Protein AF-A0A317HID8-F1 (afdb_monomer)

Structure (mmCIF, N/CA/C/O backbone):
data_AF-A0A317HID8-F1
#
_entry.id   AF-A0A317HID8-F1
#
loop_
_atom_site.group_PDB
_atom_site.id
_atom_site.type_symbol
_atom_site.label_atom_id
_atom_site.label_alt_id
_atom_site.label_comp_id
_atom_site.label_asym_id
_atom_site.label_entity_id
_atom_site.label_seq_id
_atom_site.pdbx_PDB_ins_code
_atom_site.Cartn_x
_atom_site.Cartn_y
_atom_site.Cartn_z
_atom_site.occupancy
_atom_site.B_iso_or_equiv
_atom_site.auth_seq_id
_atom_site.auth_comp_id
_atom_site.auth_asym_id
_atom_site.auth_atom_id
_atom_site.pdbx_PDB_model_num
ATOM 1 N N . MET A 1 1 ? -23.034 -4.988 14.719 1.00 62.06 1 MET A N 1
ATOM 2 C CA . MET A 1 1 ? -22.156 -4.596 13.597 1.00 62.06 1 MET A CA 1
ATOM 3 C C . MET A 1 1 ? -20.998 -3.823 14.201 1.00 62.06 1 MET A C 1
ATOM 5 O O . MET A 1 1 ? -21.237 -3.087 15.149 1.00 62.06 1 MET A O 1
ATOM 9 N N . CYS A 1 2 ? -19.758 -4.058 13.769 1.00 83.12 2 CYS A N 1
ATOM 10 C CA . CYS A 1 2 ? -18.625 -3.288 14.285 1.00 83.12 2 CYS A CA 1
ATOM 11 C C . CYS A 1 2 ? -18.643 -1.880 13.675 1.00 83.12 2 CYS A C 1
ATOM 13 O O . CYS A 1 2 ? -18.267 -1.706 12.517 1.00 83.12 2 CYS A O 1
ATOM 15 N N . ASP A 1 3 ? -19.029 -0.873 14.460 1.00 74.31 3 ASP A N 1
ATOM 16 C CA . ASP A 1 3 ? -19.074 0.539 14.031 1.00 74.31 3 ASP A CA 1
ATOM 17 C C . ASP A 1 3 ? -17.677 1.156 13.799 1.00 74.31 3 ASP A C 1
ATOM 19 O O . ASP A 1 3 ? -17.536 2.311 13.410 1.00 74.31 3 ASP A O 1
ATOM 23 N N . GLY A 1 4 ? -16.609 0.381 14.002 1.00 72.81 4 GLY A N 1
ATOM 24 C CA . GLY A 1 4 ? -15.220 0.829 13.927 1.00 72.81 4 GLY A CA 1
ATOM 25 C C . GLY A 1 4 ? -14.566 0.766 12.546 1.00 72.81 4 GLY A C 1
ATOM 26 O O . GLY A 1 4 ? -13.342 0.796 12.494 1.00 72.81 4 GLY A O 1
ATOM 27 N N . THR A 1 5 ? -15.309 0.654 11.435 1.00 81.19 5 THR A N 1
ATOM 28 C CA . THR A 1 5 ? 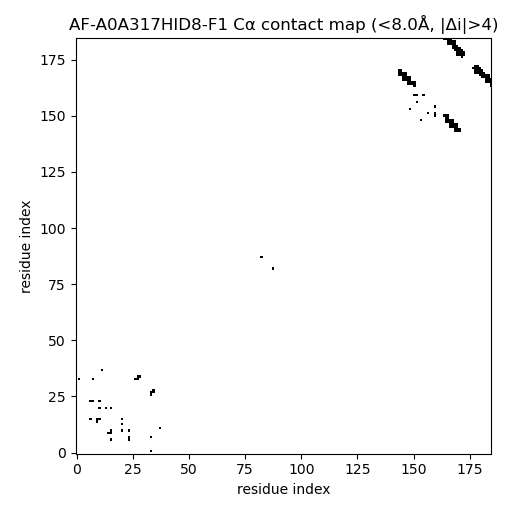-14.683 0.447 10.106 1.00 81.19 5 THR A CA 1
ATOM 29 C C . THR A 1 5 ? -13.719 1.583 9.735 1.00 81.19 5 THR A C 1
ATOM 31 O O . THR A 1 5 ? -12.625 1.310 9.256 1.00 81.19 5 THR A O 1
ATOM 34 N N . GLN A 1 6 ? -14.069 2.839 10.029 1.00 90.06 6 GLN A N 1
ATOM 35 C CA . GLN A 1 6 ? -13.198 3.989 9.755 1.00 90.06 6 GLN A CA 1
ATOM 36 C C . GLN A 1 6 ? -11.934 3.990 10.629 1.00 90.06 6 GLN A C 1
ATOM 38 O O . GLN A 1 6 ? -10.837 4.209 10.128 1.00 90.06 6 GLN A O 1
ATOM 43 N N . ARG A 1 7 ? -12.069 3.675 11.925 1.00 94.94 7 ARG A N 1
ATOM 44 C CA . ARG A 1 7 ? -10.919 3.560 12.836 1.00 94.94 7 ARG A CA 1
ATOM 45 C C . ARG A 1 7 ? -10.017 2.379 12.490 1.00 94.94 7 ARG A C 1
ATOM 47 O O . ARG A 1 7 ? -8.825 2.454 12.732 1.00 94.94 7 ARG A O 1
ATOM 54 N N . LEU A 1 8 ? -10.570 1.301 11.932 1.00 95.81 8 LEU A N 1
ATOM 55 C CA . LEU A 1 8 ? -9.780 0.157 11.492 1.00 95.81 8 LEU A CA 1
ATOM 56 C C . LEU A 1 8 ? -8.855 0.529 10.330 1.00 95.81 8 LEU A C 1
ATOM 58 O O . LEU A 1 8 ? -7.711 0.101 10.339 1.00 95.81 8 LEU A O 1
ATOM 62 N N . VAL A 1 9 ? -9.333 1.320 9.363 1.00 94.69 9 VAL A N 1
ATOM 63 C CA . VAL A 1 9 ? -8.499 1.791 8.243 1.00 94.69 9 VAL A CA 1
ATOM 64 C C . VAL A 1 9 ? -7.409 2.733 8.752 1.00 94.69 9 VAL A C 1
ATOM 66 O O . VAL A 1 9 ? -6.240 2.444 8.542 1.00 94.69 9 VAL A O 1
ATOM 69 N N . ALA A 1 10 ? -7.767 3.750 9.542 1.00 96.12 10 ALA A N 1
ATOM 70 C CA . ALA A 1 10 ? -6.784 4.657 10.144 1.00 96.12 10 ALA A CA 1
ATOM 71 C C . ALA A 1 10 ? -5.739 3.920 11.008 1.00 96.12 10 ALA A C 1
ATOM 73 O O . ALA A 1 10 ? -4.578 4.302 11.048 1.00 96.12 10 ALA A O 1
ATOM 74 N N . TRP A 1 11 ? -6.134 2.839 11.693 1.00 97.38 11 TRP A N 1
ATOM 75 C CA . TRP A 1 11 ? -5.204 1.991 12.443 1.00 97.38 11 TRP A CA 1
ATOM 76 C C . TRP A 1 11 ? -4.248 1.209 11.538 1.00 97.38 11 TRP A C 1
ATOM 78 O O . TRP A 1 11 ? -3.080 1.051 11.875 1.00 97.38 11 TRP A O 1
ATOM 88 N N . ILE A 1 12 ? -4.739 0.696 10.408 1.00 96.06 12 ILE A N 1
ATOM 89 C CA . ILE A 1 12 ? -3.920 -0.029 9.432 1.00 96.06 12 ILE A CA 1
ATOM 90 C C . ILE A 1 12 ? -2.904 0.909 8.764 1.00 96.06 12 ILE A C 1
ATOM 92 O O . ILE A 1 12 ? -1.774 0.490 8.524 1.00 96.06 12 ILE A O 1
ATOM 96 N N . ASP A 1 13 ? -3.301 2.154 8.504 1.00 95.69 13 ASP A N 1
ATOM 97 C CA . ASP A 1 13 ? -2.469 3.176 7.862 1.00 95.69 13 ASP A CA 1
ATOM 98 C C . ASP A 1 13 ? -1.564 3.937 8.867 1.00 95.69 13 ASP A C 1
ATOM 100 O O . ASP A 1 13 ? -0.868 4.871 8.483 1.00 95.69 13 ASP A O 1
ATOM 104 N N . ASP A 1 14 ? -1.541 3.517 10.142 1.00 97.12 14 ASP A N 1
ATOM 105 C CA . ASP A 1 14 ? -0.758 4.112 11.245 1.00 97.12 14 ASP A CA 1
ATOM 106 C C . ASP A 1 14 ? -1.060 5.607 11.505 1.00 97.12 14 ASP A C 1
ATOM 108 O O . ASP A 1 14 ? -0.214 6.379 11.948 1.00 97.12 14 ASP A O 1
ATOM 112 N N . GLU A 1 15 ? -2.300 6.032 11.244 1.00 97.75 15 GLU A N 1
ATOM 113 C CA . GLU A 1 15 ? -2.756 7.424 11.396 1.00 97.75 15 GLU A CA 1
ATOM 114 C C . GLU A 1 15 ? -3.362 7.723 12.780 1.00 97.75 15 GLU A C 1
ATOM 116 O O . GLU A 1 15 ? -3.740 8.860 13.077 1.00 97.75 15 GLU A O 1
ATOM 121 N N . LEU A 1 16 ? -3.510 6.706 13.632 1.00 96.94 16 LEU A N 1
ATOM 122 C CA . LEU A 1 16 ? -4.078 6.859 14.971 1.00 96.94 16 LEU A CA 1
ATOM 123 C C . LEU A 1 16 ? -3.019 7.242 16.005 1.00 96.94 16 LEU A C 1
ATOM 125 O O . LEU A 1 16 ? -1.869 6.820 15.939 1.00 96.94 16 LEU A O 1
ATOM 129 N N . SER A 1 17 ? -3.447 7.969 17.040 1.00 97.75 17 SER A N 1
ATOM 130 C CA . SER A 1 17 ? -2.626 8.137 18.242 1.00 97.75 17 SER A CA 1
ATOM 131 C C . SER A 1 17 ? -2.348 6.784 18.917 1.00 97.75 17 SER A C 1
ATOM 133 O O . SER A 1 17 ? -3.151 5.856 18.807 1.00 97.75 17 SER A O 1
ATOM 135 N N . GLU A 1 18 ? -1.247 6.670 19.664 1.00 97.75 18 GLU A N 1
ATOM 136 C CA . GLU A 1 18 ? -0.842 5.417 20.328 1.00 97.75 18 GLU A CA 1
ATOM 137 C C . GLU A 1 18 ? -1.957 4.838 21.226 1.00 97.75 18 GLU A C 1
ATOM 139 O O . GLU A 1 18 ? -2.267 3.645 21.163 1.00 97.75 18 GLU A O 1
ATOM 144 N N . ASP A 1 19 ? -2.648 5.697 21.982 1.00 97.75 19 ASP A N 1
ATOM 145 C CA . ASP A 1 19 ? -3.772 5.312 22.844 1.00 97.75 19 ASP A CA 1
ATOM 146 C C . ASP A 1 19 ? -4.974 4.760 22.060 1.00 97.75 19 ASP A C 1
ATOM 148 O O . ASP A 1 19 ? -5.674 3.844 22.511 1.00 97.75 19 ASP A O 1
ATOM 152 N N . GLU A 1 20 ? -5.269 5.336 20.896 1.00 96.50 20 GLU A N 1
ATOM 153 C CA . GLU A 1 20 ? -6.356 4.880 20.029 1.00 96.50 20 GLU A CA 1
ATOM 154 C C . GLU A 1 20 ? -5.973 3.601 19.292 1.00 96.50 20 GLU A C 1
ATOM 156 O O . GLU A 1 20 ? -6.780 2.667 19.228 1.00 96.50 20 GLU A O 1
ATOM 161 N N . ALA A 1 21 ? -4.734 3.521 18.809 1.00 97.62 21 ALA A N 1
ATOM 162 C CA . ALA A 1 21 ? -4.187 2.337 18.170 1.00 97.62 21 ALA A CA 1
ATOM 163 C C . ALA A 1 21 ? -4.206 1.132 19.121 1.00 97.62 21 ALA A C 1
ATOM 165 O O . ALA A 1 21 ? -4.623 0.043 18.719 1.00 97.62 21 ALA A O 1
ATOM 166 N N . ALA A 1 22 ? -3.864 1.321 20.400 1.00 97.69 22 ALA A N 1
ATOM 167 C CA . ALA A 1 22 ? -3.941 0.270 21.416 1.00 97.69 22 ALA A CA 1
ATOM 168 C C . ALA A 1 22 ? -5.376 -0.261 21.602 1.00 97.69 22 ALA A C 1
ATOM 170 O O . ALA A 1 22 ? -5.594 -1.477 21.633 1.00 97.69 22 ALA A O 1
ATOM 171 N N . LYS A 1 23 ? -6.376 0.631 21.656 1.00 96.31 23 LYS A N 1
ATOM 172 C CA . LYS A 1 23 ? -7.798 0.252 21.776 1.00 96.31 23 LYS A CA 1
ATOM 173 C C . LYS A 1 23 ? -8.292 -0.511 20.549 1.00 96.31 23 LYS A C 1
ATOM 175 O O . LYS A 1 23 ? -8.990 -1.519 20.689 1.00 96.31 23 LYS A O 1
ATOM 180 N N . VAL A 1 24 ? -7.938 -0.049 19.347 1.00 96.69 24 VAL A N 1
ATOM 181 C CA . VAL A 1 24 ? -8.315 -0.727 18.098 1.00 96.69 24 VAL A CA 1
ATOM 182 C C . VAL A 1 24 ? -7.621 -2.084 17.999 1.00 96.69 24 VAL A C 1
ATOM 184 O O . VAL A 1 24 ? -8.287 -3.074 17.705 1.00 96.69 24 VAL A O 1
ATOM 187 N N . SER A 1 25 ? -6.335 -2.169 18.339 1.00 97.31 25 SER A N 1
ATOM 188 C CA . SER A 1 25 ? -5.577 -3.425 18.370 1.00 97.31 25 SER A CA 1
ATOM 189 C C . SER A 1 25 ? -6.204 -4.449 19.323 1.00 97.31 25 SER A C 1
ATOM 191 O O . SER A 1 25 ? -6.464 -5.588 18.925 1.00 97.31 25 SER A O 1
ATOM 193 N N . GLN A 1 26 ? -6.563 -4.038 20.545 1.00 97.44 26 GLN A N 1
ATOM 194 C CA . GLN A 1 26 ? -7.268 -4.899 21.500 1.00 97.44 26 GLN A CA 1
ATOM 195 C C . GLN A 1 26 ? -8.609 -5.396 20.934 1.00 97.44 26 GLN A C 1
ATOM 197 O O . GLN A 1 26 ? -8.939 -6.579 21.047 1.00 97.44 26 GLN A O 1
ATOM 202 N N . HIS A 1 27 ? -9.376 -4.518 20.281 1.00 96.00 27 HIS A N 1
ATOM 203 C CA . HIS A 1 27 ? -10.631 -4.905 19.638 1.00 96.00 27 HIS A CA 1
ATOM 204 C C . HIS A 1 27 ? -10.413 -5.899 18.489 1.00 96.00 27 HIS A C 1
ATOM 206 O O . HIS A 1 27 ? -11.128 -6.898 18.404 1.00 96.00 27 HIS A O 1
ATOM 212 N N . VAL A 1 28 ? -9.422 -5.666 17.623 1.00 96.69 28 VAL A N 1
ATOM 213 C CA . VAL A 1 28 ? -9.071 -6.577 16.523 1.00 96.69 28 VAL A CA 1
ATOM 214 C C . VAL A 1 28 ? -8.704 -7.952 17.078 1.00 96.69 28 VAL A C 1
ATOM 216 O O . VAL A 1 28 ? -9.166 -8.962 16.557 1.00 96.69 28 VAL A O 1
ATOM 219 N N . GLN A 1 29 ? -7.956 -8.030 18.177 1.00 97.25 29 GLN A N 1
ATOM 220 C CA . GLN A 1 29 ? -7.627 -9.315 18.804 1.00 97.25 29 GLN A CA 1
ATOM 221 C C . GLN A 1 29 ? -8.864 -10.062 19.331 1.00 97.25 29 GLN A C 1
ATOM 223 O O . GLN A 1 29 ? -8.909 -11.288 19.250 1.00 97.25 29 GLN A O 1
ATOM 228 N N . ALA A 1 30 ? -9.886 -9.350 19.806 1.00 96.69 30 ALA A N 1
ATOM 229 C CA . ALA A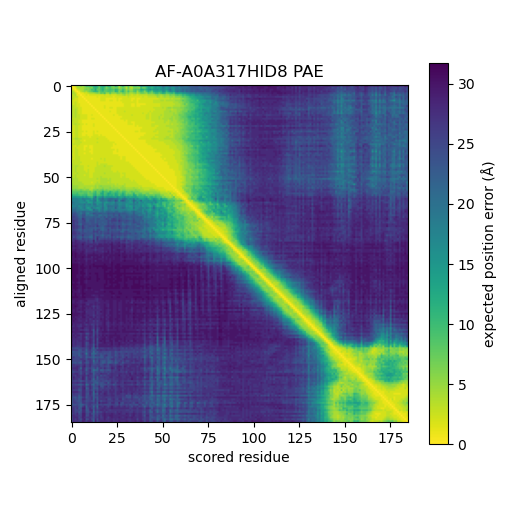 1 30 ? -11.112 -9.954 20.332 1.00 96.69 30 ALA A CA 1
ATOM 230 C C . ALA A 1 30 ? -12.194 -10.229 19.265 1.00 96.69 30 ALA A C 1
ATOM 232 O O . ALA A 1 30 ? -13.099 -11.031 19.497 1.00 96.69 30 ALA A O 1
ATOM 233 N N . CYS A 1 31 ? -12.136 -9.572 18.101 1.00 96.38 31 CYS A N 1
ATOM 234 C CA . CYS A 1 31 ? -13.208 -9.583 17.105 1.00 96.38 31 CYS A CA 1
ATOM 235 C C . CYS A 1 31 ? -12.815 -10.318 15.813 1.00 96.38 31 CYS A C 1
ATOM 237 O O . CYS A 1 31 ? -12.096 -9.785 14.967 1.00 96.38 31 CYS A O 1
ATOM 239 N N . ALA A 1 32 ? -13.370 -11.517 15.598 1.00 96.06 32 ALA A N 1
ATOM 240 C CA . ALA A 1 32 ? -13.094 -12.343 14.415 1.00 96.06 32 ALA A CA 1
ATOM 241 C C . ALA A 1 32 ? -13.460 -11.669 13.074 1.00 96.06 32 ALA A C 1
ATOM 243 O O . ALA A 1 32 ? -12.818 -11.928 12.054 1.00 96.06 32 ALA A O 1
ATOM 244 N N . GLU A 1 33 ? -14.476 -10.798 13.054 1.00 95.56 33 GLU A N 1
ATOM 245 C CA . GLU A 1 33 ? -14.842 -10.033 11.856 1.00 95.56 33 GLU A CA 1
ATOM 246 C C . GLU A 1 33 ? -13.741 -9.028 11.489 1.00 95.56 33 GLU A C 1
ATOM 248 O O . GLU A 1 33 ? -13.280 -9.002 10.346 1.00 95.56 33 GLU A O 1
ATOM 253 N N . CYS A 1 34 ? -13.270 -8.248 12.466 1.00 96.06 34 CYS A N 1
ATOM 254 C CA . CYS A 1 34 ? -12.191 -7.283 12.269 1.00 96.06 34 CYS A CA 1
ATOM 255 C C . CYS A 1 34 ? -10.875 -7.979 11.903 1.00 96.06 34 CYS A C 1
ATOM 257 O O . CYS A 1 34 ? -10.197 -7.525 10.985 1.00 96.06 34 CYS A O 1
ATOM 259 N N . GLN A 1 35 ? -10.560 -9.134 12.503 1.00 96.75 35 GLN A N 1
ATOM 260 C CA . GLN A 1 35 ? -9.403 -9.942 12.084 1.00 96.75 35 GLN A CA 1
ATOM 261 C C . GLN A 1 35 ? -9.485 -10.349 10.617 1.00 96.75 35 GLN A C 1
ATOM 263 O O . GLN A 1 35 ? -8.499 -10.252 9.889 1.00 96.75 35 GLN A O 1
ATOM 268 N N . ARG A 1 36 ? -10.659 -10.810 10.168 1.00 96.75 36 ARG A N 1
ATOM 269 C CA . ARG A 1 36 ? -10.857 -11.200 8.770 1.00 96.75 36 ARG A CA 1
ATOM 270 C C . ARG A 1 36 ? -10.633 -10.011 7.837 1.00 96.75 36 ARG A C 1
ATOM 272 O O . ARG A 1 36 ? -9.951 -10.171 6.832 1.00 96.75 36 ARG A O 1
ATOM 279 N N . ARG A 1 37 ? -11.162 -8.833 8.179 1.00 95.38 37 ARG A N 1
ATOM 280 C CA . ARG A 1 37 ? -10.980 -7.604 7.387 1.00 95.38 37 ARG A CA 1
ATOM 281 C C . ARG A 1 37 ? -9.512 -7.183 7.302 1.00 95.38 37 ARG A C 1
ATOM 283 O O . ARG A 1 37 ? -9.040 -6.908 6.205 1.00 95.38 37 ARG A O 1
ATOM 290 N N . VAL A 1 38 ? -8.785 -7.210 8.423 1.00 96.56 38 VAL A N 1
ATOM 291 C CA . VAL A 1 38 ? -7.341 -6.910 8.458 1.00 96.56 38 VAL A CA 1
ATOM 292 C C . VAL A 1 38 ? -6.562 -7.865 7.555 1.00 96.56 38 V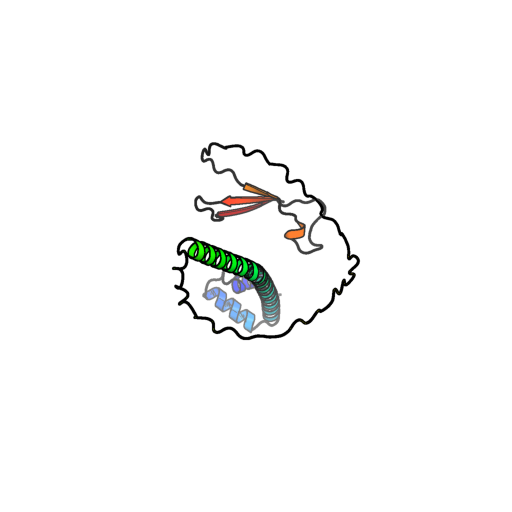AL A C 1
ATOM 294 O O . VAL A 1 38 ? -5.734 -7.414 6.772 1.00 96.56 38 VAL A O 1
ATOM 297 N N . ARG A 1 39 ? -6.860 -9.171 7.597 1.00 97.44 39 ARG A N 1
ATOM 298 C CA . ARG A 1 39 ? -6.203 -10.154 6.718 1.00 97.44 39 ARG A CA 1
ATOM 299 C C . ARG A 1 39 ? -6.463 -9.877 5.240 1.00 97.44 39 ARG A C 1
ATOM 301 O O . ARG A 1 39 ? -5.522 -9.884 4.460 1.00 97.44 39 ARG A O 1
ATOM 308 N N . VAL A 1 40 ? -7.713 -9.588 4.868 1.00 97.00 40 VAL A N 1
ATOM 309 C CA . VAL A 1 40 ? -8.064 -9.249 3.478 1.00 97.00 40 VAL A CA 1
ATOM 310 C C . VAL A 1 40 ? -7.295 -8.015 3.007 1.00 97.00 40 VAL A C 1
ATOM 312 O O . VAL A 1 40 ? -6.731 -8.040 1.918 1.00 97.00 40 VAL A O 1
ATOM 315 N N . TYR A 1 41 ? -7.222 -6.963 3.827 1.00 95.69 41 TYR A N 1
ATOM 316 C CA . TYR A 1 41 ? -6.424 -5.780 3.497 1.00 95.69 41 TYR A CA 1
ATOM 317 C C . TYR A 1 41 ? -4.941 -6.141 3.322 1.00 95.69 41 TYR A C 1
ATOM 319 O O . TYR A 1 41 ? -4.344 -5.810 2.303 1.00 95.69 41 TYR A O 1
ATOM 327 N N . GLN A 1 42 ? -4.352 -6.875 4.273 1.00 95.56 42 GLN A N 1
ATOM 328 C CA . GLN A 1 42 ? -2.943 -7.286 4.217 1.00 95.56 42 GLN A CA 1
ATOM 329 C C . GLN A 1 42 ? -2.619 -8.125 2.974 1.00 95.56 42 GLN A C 1
ATOM 331 O O . GLN A 1 42 ? -1.550 -7.954 2.385 1.00 95.56 42 GLN A O 1
ATOM 336 N N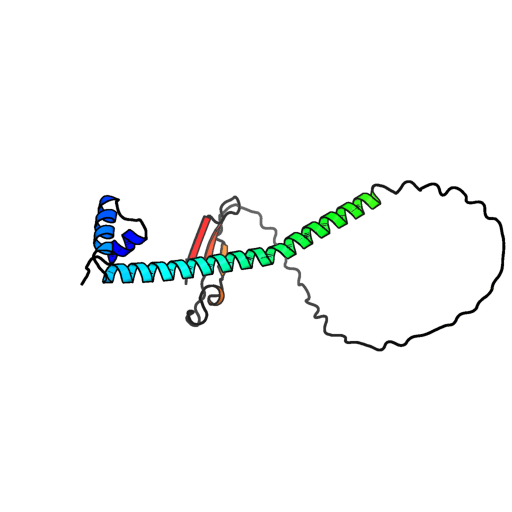 . ASP A 1 43 ? -3.528 -9.006 2.553 1.00 97.81 43 ASP A N 1
ATOM 337 C CA . ASP A 1 43 ? -3.363 -9.809 1.340 1.00 97.81 43 ASP A CA 1
ATOM 338 C C . ASP A 1 43 ? -3.395 -8.941 0.069 1.00 97.81 43 ASP A C 1
ATOM 340 O O . ASP A 1 43 ? -2.572 -9.136 -0.833 1.00 97.81 43 ASP A O 1
ATOM 344 N N . VAL A 1 44 ? -4.287 -7.945 0.004 1.00 97.00 44 VAL A N 1
ATOM 345 C CA . VAL A 1 44 ? -4.337 -6.982 -1.111 1.00 97.00 44 VAL A CA 1
ATOM 346 C C . VAL A 1 44 ? -3.057 -6.148 -1.161 1.00 97.00 44 VAL A C 1
AT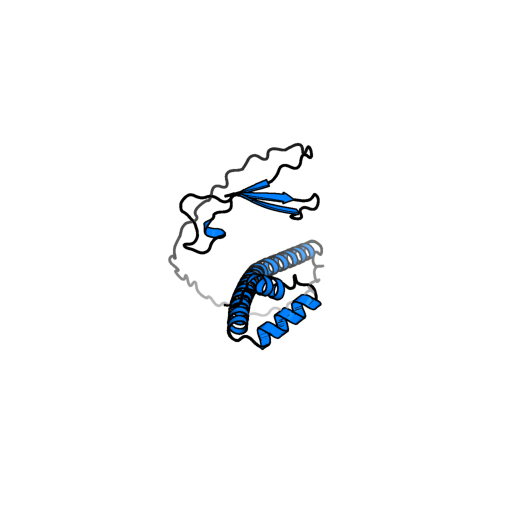OM 348 O O . VAL A 1 44 ? -2.420 -6.077 -2.214 1.00 97.00 44 VAL A O 1
ATOM 351 N N . SER A 1 45 ? -2.628 -5.584 -0.031 1.00 94.44 45 SER A N 1
ATOM 352 C CA . SER A 1 45 ? -1.410 -4.768 0.045 1.00 94.44 45 SER A CA 1
ATOM 353 C C . SER A 1 45 ? -0.160 -5.567 -0.320 1.00 94.44 45 SER A C 1
ATOM 355 O O . SER A 1 45 ? 0.698 -5.071 -1.050 1.00 94.44 45 SER A O 1
ATOM 357 N N . ARG A 1 46 ? -0.077 -6.838 0.099 1.00 96.88 46 ARG A N 1
ATOM 358 C CA . ARG A 1 46 ? 1.006 -7.742 -0.313 1.00 96.88 46 ARG A CA 1
ATOM 359 C C . ARG A 1 46 ? 0.999 -7.976 -1.821 1.00 96.88 46 ARG A C 1
ATOM 361 O O . ARG A 1 46 ? 2.046 -7.880 -2.451 1.00 96.88 46 ARG A O 1
ATOM 368 N N . THR A 1 47 ? -0.168 -8.255 -2.396 1.00 97.62 47 THR A N 1
ATOM 369 C CA . THR A 1 47 ? -0.309 -8.485 -3.842 1.00 97.62 47 THR A CA 1
ATOM 370 C C . THR A 1 47 ? 0.142 -7.261 -4.639 1.00 97.62 47 THR A C 1
ATOM 372 O O . THR A 1 47 ? 0.881 -7.393 -5.616 1.00 97.62 47 THR A O 1
ATOM 375 N N . PHE A 1 48 ? -0.245 -6.063 -4.193 1.00 97.25 48 PHE A N 1
ATOM 376 C CA . PHE A 1 48 ? 0.180 -4.809 -4.808 1.00 97.25 48 PHE A CA 1
ATOM 377 C C . PHE A 1 48 ? 1.696 -4.593 -4.699 1.00 97.25 48 PHE A C 1
ATOM 379 O O . PHE A 1 48 ? 2.346 -4.289 -5.699 1.00 97.25 48 PHE A O 1
ATOM 386 N N . ALA A 1 49 ? 2.279 -4.814 -3.516 1.00 96.12 49 ALA A N 1
ATOM 387 C CA . ALA A 1 49 ? 3.722 -4.702 -3.311 1.00 96.12 49 ALA A CA 1
ATOM 388 C C . ALA A 1 49 ? 4.507 -5.653 -4.230 1.00 96.12 49 ALA A C 1
ATOM 390 O O . ALA A 1 49 ? 5.444 -5.222 -4.902 1.00 96.12 49 ALA A O 1
ATOM 391 N N . THR A 1 50 ? 4.077 -6.915 -4.336 1.00 97.56 50 THR A N 1
ATOM 392 C CA . THR A 1 50 ? 4.681 -7.899 -5.247 1.00 97.56 50 THR A CA 1
ATOM 393 C C . THR A 1 50 ? 4.594 -7.459 -6.708 1.00 97.56 50 THR A C 1
ATOM 395 O O . THR A 1 50 ? 5.572 -7.583 -7.443 1.00 97.56 50 THR A O 1
ATOM 398 N N . TYR A 1 51 ? 3.457 -6.914 -7.144 1.00 96.56 51 TYR A N 1
ATOM 399 C CA . TYR A 1 51 ? 3.320 -6.390 -8.504 1.00 96.56 51 TYR A CA 1
ATOM 400 C C . TYR A 1 51 ? 4.299 -5.237 -8.781 1.00 96.56 51 TYR A C 1
ATOM 402 O O . TYR A 1 51 ? 4.977 -5.231 -9.812 1.00 96.56 51 TYR A O 1
ATOM 410 N N . CYS A 1 52 ? 4.403 -4.279 -7.857 1.00 95.56 52 CYS A N 1
ATOM 411 C CA . CYS A 1 52 ? 5.327 -3.153 -7.976 1.00 95.56 52 CYS A CA 1
ATOM 412 C C . CYS A 1 52 ? 6.785 -3.621 -8.031 1.00 95.56 52 CYS A C 1
ATOM 414 O O . CYS A 1 52 ? 7.542 -3.166 -8.890 1.00 95.56 52 CYS A O 1
ATOM 416 N N . GLU A 1 53 ? 7.166 -4.570 -7.177 1.00 94.69 53 GLU A N 1
ATOM 417 C CA . GLU A 1 53 ? 8.503 -5.161 -7.174 1.00 94.69 53 GLU A CA 1
ATOM 418 C C . GLU A 1 53 ? 8.823 -5.842 -8.514 1.00 94.69 53 GLU A C 1
ATOM 420 O O . GLU A 1 53 ? 9.856 -5.553 -9.120 1.00 94.69 53 GLU A O 1
ATOM 425 N N . GLN A 1 54 ? 7.909 -6.664 -9.036 1.00 94.56 54 GLN A N 1
ATOM 426 C CA . GLN A 1 54 ? 8.076 -7.324 -10.336 1.00 94.56 54 GLN A CA 1
ATOM 427 C C . GLN A 1 54 ? 8.219 -6.317 -11.485 1.00 94.56 54 GLN A C 1
ATOM 429 O O . GLN A 1 54 ? 9.051 -6.497 -12.378 1.00 94.56 54 GLN A O 1
ATOM 434 N N . ARG A 1 55 ? 7.437 -5.231 -11.465 1.00 93.06 55 ARG A N 1
ATOM 435 C CA . ARG A 1 55 ? 7.542 -4.134 -12.443 1.00 93.06 55 ARG A CA 1
ATOM 436 C C . ARG A 1 55 ? 8.903 -3.441 -12.378 1.00 93.06 55 ARG A C 1
ATOM 438 O O . ARG A 1 55 ? 9.480 -3.164 -13.430 1.00 93.06 55 ARG A O 1
ATOM 445 N N . MET A 1 56 ? 9.413 -3.178 -11.176 1.00 89.19 56 MET A N 1
ATOM 446 C CA . MET A 1 56 ? 10.720 -2.544 -10.980 1.00 89.19 56 MET A CA 1
ATOM 447 C C . MET A 1 56 ? 11.869 -3.456 -11.423 1.00 89.19 56 MET A C 1
ATOM 449 O O . MET A 1 56 ? 12.761 -2.998 -12.136 1.00 89.19 56 MET A O 1
ATOM 453 N N . GLN A 1 57 ? 11.807 -4.749 -11.094 1.00 88.69 57 GLN A N 1
ATOM 454 C CA . GLN A 1 57 ? 12.791 -5.746 -11.534 1.00 88.69 57 GLN A CA 1
ATOM 455 C C . GLN A 1 57 ? 12.810 -5.895 -13.066 1.00 88.69 57 GLN A C 1
ATOM 457 O O . GLN A 1 57 ? 13.866 -5.850 -13.696 1.00 88.69 57 GLN A O 1
ATOM 462 N N . ALA A 1 58 ? 11.638 -5.964 -13.704 1.00 85.94 58 ALA A N 1
ATOM 463 C CA . ALA A 1 58 ? 11.552 -6.038 -15.163 1.00 85.94 58 ALA A CA 1
ATOM 464 C C . ALA A 1 58 ? 12.128 -4.790 -15.865 1.00 85.94 58 ALA A C 1
ATOM 466 O O . ALA A 1 58 ? 12.624 -4.883 -16.993 1.00 85.94 58 ALA A O 1
ATOM 467 N N . ALA A 1 59 ? 12.065 -3.617 -15.225 1.00 80.88 59 ALA A N 1
ATOM 468 C CA . ALA A 1 59 ? 12.677 -2.397 -15.742 1.00 80.88 59 ALA A CA 1
ATOM 469 C C . ALA A 1 59 ? 14.210 -2.439 -15.635 1.00 80.88 59 ALA A C 1
ATOM 471 O O . ALA A 1 59 ? 14.896 -2.100 -16.604 1.00 80.88 59 ALA A O 1
ATOM 472 N N . THR A 1 60 ? 14.756 -2.903 -14.506 1.00 77.81 60 THR A N 1
ATOM 473 C CA . THR A 1 60 ? 16.210 -3.036 -14.319 1.00 77.81 60 THR A CA 1
ATOM 474 C C . THR A 1 60 ? 16.824 -4.070 -15.260 1.00 77.81 60 THR A C 1
ATOM 476 O O . THR A 1 60 ? 17.870 -3.805 -15.858 1.00 77.81 60 THR A O 1
ATOM 479 N N . ASP A 1 61 ? 16.137 -5.190 -15.491 1.00 77.12 61 ASP A N 1
ATOM 480 C CA . ASP A 1 61 ? 16.622 -6.259 -16.372 1.00 77.12 61 ASP A CA 1
ATOM 481 C C . ASP A 1 61 ? 16.747 -5.808 -17.835 1.00 77.12 61 ASP A C 1
ATOM 483 O O . ASP A 1 61 ? 17.638 -6.252 -18.560 1.00 77.12 61 ASP A O 1
ATOM 487 N N . ARG A 1 62 ? 15.892 -4.878 -18.284 1.00 71.88 62 ARG A N 1
ATOM 488 C CA . ARG A 1 62 ? 15.965 -4.305 -19.642 1.00 71.88 62 ARG A CA 1
ATOM 489 C C . ARG A 1 62 ? 17.106 -3.307 -19.816 1.00 71.88 62 ARG A C 1
ATOM 491 O O . ARG A 1 62 ? 17.611 -3.154 -20.928 1.00 71.88 62 ARG A O 1
ATOM 498 N N . LEU A 1 63 ? 17.504 -2.622 -18.748 1.00 71.81 63 LEU A N 1
ATOM 499 C CA . LEU A 1 63 ? 18.548 -1.593 -18.787 1.00 71.81 63 LEU A CA 1
ATOM 500 C C . LEU A 1 63 ? 19.959 -2.191 -18.722 1.00 71.81 63 LEU A C 1
ATOM 502 O O . LEU A 1 63 ? 20.887 -1.636 -19.315 1.00 71.81 63 LEU A O 1
ATOM 506 N N . TRP A 1 64 ? 20.118 -3.348 -18.076 1.00 68.44 64 TRP A N 1
ATOM 507 C CA . TRP A 1 64 ? 21.397 -4.050 -17.964 1.00 68.44 64 TRP A CA 1
ATOM 508 C C . TRP A 1 64 ? 22.097 -4.343 -19.310 1.00 68.44 64 TRP A C 1
ATOM 510 O O . TRP A 1 64 ? 23.265 -3.972 -19.457 1.00 68.44 64 TRP A O 1
ATOM 520 N N . PRO A 1 65 ? 21.445 -4.932 -20.336 1.00 64.94 65 PRO A N 1
ATOM 521 C CA . PRO A 1 65 ? 22.111 -5.219 -21.609 1.00 64.94 65 PRO A CA 1
ATOM 522 C C . PRO A 1 65 ? 22.515 -3.953 -22.380 1.00 64.94 65 PRO A C 1
ATOM 524 O O . PRO A 1 65 ? 23.533 -3.960 -23.070 1.00 64.94 65 PRO A O 1
ATOM 527 N N . VAL A 1 66 ? 21.766 -2.852 -22.243 1.00 67.25 66 VAL A N 1
ATOM 528 C CA . VAL A 1 66 ? 22.094 -1.572 -22.897 1.00 67.25 66 VAL A CA 1
ATOM 529 C C . VAL A 1 66 ? 23.300 -0.915 -22.227 1.00 67.25 66 VAL A C 1
ATOM 531 O O . VAL A 1 66 ? 24.220 -0.472 -22.916 1.00 67.25 66 VAL A O 1
ATOM 534 N N . ALA A 1 67 ? 23.341 -0.905 -20.893 1.00 61.66 67 ALA A N 1
ATOM 535 C CA . ALA A 1 67 ? 24.485 -0.389 -20.146 1.00 61.66 67 ALA A CA 1
ATOM 536 C C . ALA A 1 67 ? 25.770 -1.183 -20.448 1.00 61.66 67 ALA A C 1
ATOM 538 O O . ALA A 1 67 ? 26.831 -0.590 -20.651 1.00 61.66 67 ALA A O 1
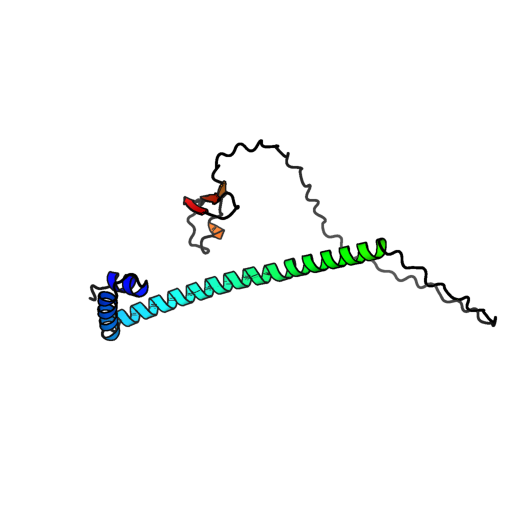ATOM 539 N N . LEU A 1 68 ? 25.671 -2.512 -20.560 1.00 65.88 68 LEU A N 1
ATOM 540 C CA . LEU A 1 68 ? 26.806 -3.386 -20.873 1.00 65.88 68 LEU A CA 1
ATOM 541 C C . LEU A 1 68 ? 27.300 -3.220 -22.324 1.00 65.88 68 LEU A C 1
ATOM 543 O O . LEU A 1 68 ? 28.501 -3.276 -22.586 1.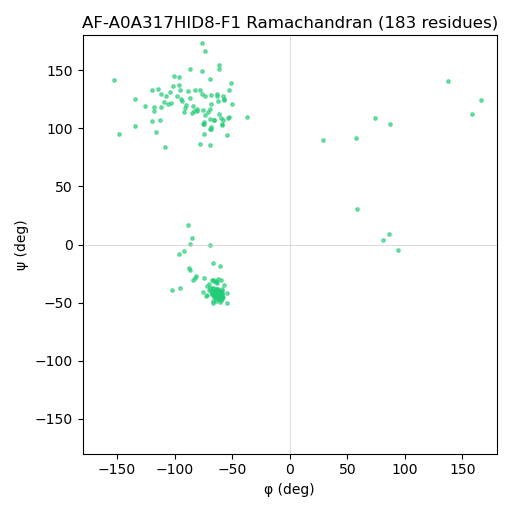00 65.88 68 LEU A O 1
ATOM 547 N N . ALA A 1 69 ? 26.397 -2.945 -23.270 1.00 61.59 69 ALA A N 1
ATOM 548 C CA . ALA A 1 69 ? 26.772 -2.619 -24.647 1.00 61.59 69 ALA A CA 1
ATOM 549 C C . ALA A 1 69 ? 27.506 -1.266 -24.753 1.00 61.59 69 ALA A C 1
ATOM 551 O O . ALA A 1 69 ? 28.466 -1.136 -25.517 1.00 61.59 69 ALA A O 1
ATOM 552 N N . MET A 1 70 ? 27.096 -0.268 -23.965 1.00 60.28 70 MET A N 1
ATOM 553 C CA . MET A 1 70 ? 27.712 1.066 -23.967 1.00 60.28 70 MET A CA 1
ATOM 554 C C . MET A 1 70 ? 29.128 1.063 -23.374 1.00 60.28 70 MET A C 1
ATOM 556 O O . MET A 1 70 ? 30.016 1.736 -23.903 1.00 60.28 70 MET A O 1
ATOM 560 N N . THR A 1 71 ? 29.385 0.274 -22.327 1.00 60.53 71 THR A N 1
ATOM 561 C CA . THR A 1 71 ? 30.733 0.162 -21.739 1.00 60.53 71 THR A CA 1
ATOM 562 C C . THR A 1 71 ? 31.701 -0.607 -22.643 1.00 60.53 71 THR A C 1
ATOM 564 O O . THR A 1 71 ? 32.862 -0.211 -22.768 1.00 60.53 71 THR A O 1
ATOM 567 N N . ALA A 1 72 ? 31.229 -1.637 -23.355 1.00 59.53 72 ALA A N 1
ATOM 568 C CA . ALA A 1 72 ? 32.040 -2.363 -24.335 1.00 59.53 72 ALA A CA 1
ATOM 569 C C . ALA A 1 72 ? 32.471 -1.479 -25.524 1.00 59.53 72 ALA A C 1
ATOM 571 O O . ALA A 1 72 ? 33.621 -1.551 -25.968 1.00 59.53 72 ALA A O 1
ATOM 572 N N . GLY A 1 73 ? 31.584 -0.605 -26.016 1.00 58.62 73 GLY A N 1
ATOM 573 C CA . GLY A 1 73 ? 31.900 0.322 -27.109 1.00 58.62 73 GLY A CA 1
ATOM 574 C C . GLY A 1 73 ? 32.975 1.353 -26.743 1.00 58.62 73 GLY A C 1
ATOM 575 O O . GLY A 1 73 ? 33.873 1.627 -27.541 1.00 58.62 73 GLY A O 1
ATOM 576 N N . LEU A 1 74 ? 32.929 1.878 -25.515 1.00 60.12 74 LEU A N 1
ATOM 577 C CA . LEU A 1 74 ? 33.889 2.877 -25.034 1.00 60.12 74 LEU A CA 1
ATOM 578 C C . LEU A 1 74 ? 35.293 2.282 -24.830 1.00 60.12 74 LEU A C 1
ATOM 580 O O . LEU A 1 74 ? 36.288 2.905 -25.204 1.00 60.12 74 LEU A O 1
ATOM 584 N N . ALA A 1 75 ? 35.380 1.051 -24.318 1.00 59.66 75 ALA A N 1
ATOM 585 C CA . ALA A 1 75 ? 36.650 0.338 -24.174 1.00 59.66 75 ALA A CA 1
ATOM 586 C C . ALA A 1 75 ? 37.306 0.029 -25.534 1.00 59.66 75 ALA A C 1
ATOM 588 O O . ALA A 1 75 ? 38.515 0.209 -25.693 1.00 59.66 75 ALA A O 1
ATOM 589 N N . ALA A 1 76 ? 36.519 -0.375 -26.537 1.00 60.28 76 ALA A N 1
ATOM 590 C CA . ALA A 1 76 ? 37.028 -0.623 -27.886 1.00 60.28 76 ALA A CA 1
ATOM 591 C C . ALA A 1 76 ? 37.550 0.663 -28.554 1.00 60.28 76 ALA A C 1
ATOM 593 O O . ALA A 1 76 ? 38.626 0.653 -29.150 1.00 60.28 76 ALA A O 1
ATOM 594 N N . ALA A 1 77 ? 36.836 1.785 -28.410 1.00 63.28 77 ALA A N 1
ATOM 595 C CA . ALA A 1 77 ? 37.278 3.075 -28.941 1.00 63.28 77 ALA A CA 1
ATOM 596 C C . ALA A 1 77 ? 38.571 3.571 -28.268 1.00 63.28 77 ALA A C 1
ATOM 598 O O . ALA A 1 77 ? 39.473 4.049 -28.956 1.00 63.28 77 ALA A O 1
ATOM 599 N N . ALA A 1 78 ? 38.699 3.396 -26.948 1.00 67.25 78 ALA A N 1
ATOM 600 C CA . ALA A 1 78 ? 39.919 3.730 -26.215 1.00 67.25 78 ALA A CA 1
ATOM 601 C C . ALA A 1 78 ? 41.113 2.860 -26.646 1.00 67.25 78 ALA A C 1
ATOM 603 O O . ALA A 1 78 ? 42.203 3.388 -26.853 1.00 67.25 78 ALA A O 1
ATOM 604 N N . ALA A 1 79 ? 40.913 1.553 -26.850 1.00 64.69 79 ALA A N 1
ATOM 605 C CA . ALA A 1 79 ? 41.957 0.652 -27.342 1.00 64.69 79 ALA A CA 1
ATOM 606 C C . ALA A 1 79 ? 42.406 0.999 -28.773 1.00 64.69 79 ALA A C 1
ATOM 608 O O . ALA A 1 79 ? 43.603 0.987 -29.062 1.00 64.69 79 ALA A O 1
ATOM 609 N N . ILE A 1 80 ? 41.469 1.361 -29.658 1.00 66.75 80 ILE A N 1
ATOM 610 C CA . ILE A 1 80 ? 41.781 1.818 -31.020 1.00 66.75 80 ILE A CA 1
ATOM 611 C C . ILE A 1 80 ? 42.546 3.148 -30.975 1.00 66.75 80 ILE A C 1
ATOM 613 O O . ILE A 1 80 ? 43.567 3.284 -31.644 1.00 66.75 80 ILE A O 1
ATOM 617 N N . ALA A 1 81 ? 42.115 4.110 -30.155 1.00 69.75 81 ALA A N 1
ATOM 618 C CA . ALA A 1 81 ? 42.819 5.381 -29.994 1.00 69.75 81 ALA A CA 1
ATOM 619 C C . ALA A 1 81 ? 44.245 5.185 -29.447 1.00 69.75 81 ALA A C 1
ATOM 621 O O . ALA A 1 81 ? 45.183 5.782 -29.972 1.00 69.75 81 ALA A O 1
ATOM 622 N N . LEU A 1 82 ? 44.437 4.297 -28.465 1.00 63.44 82 LEU A N 1
ATOM 623 C CA . LEU A 1 82 ? 45.764 3.918 -27.964 1.00 63.44 82 LEU A CA 1
ATOM 624 C C . LEU A 1 82 ? 46.626 3.254 -29.046 1.00 63.44 82 LEU A C 1
ATOM 626 O O . LEU A 1 82 ? 47.814 3.548 -29.132 1.00 63.44 82 LEU A O 1
ATOM 630 N N . PHE A 1 83 ? 46.038 2.415 -29.903 1.00 64.88 83 PHE A N 1
ATOM 631 C CA . PHE A 1 83 ? 46.749 1.784 -31.020 1.00 64.88 83 PHE A CA 1
ATOM 632 C C . PHE A 1 83 ? 47.219 2.796 -32.080 1.00 64.88 83 PHE A C 1
ATOM 634 O O . PHE A 1 83 ? 48.262 2.594 -32.697 1.00 64.88 83 PHE A O 1
ATOM 641 N N . PHE A 1 84 ? 46.483 3.895 -32.283 1.00 65.56 84 PHE A N 1
ATOM 642 C CA . PHE A 1 84 ? 46.889 4.976 -33.191 1.00 65.56 84 PHE A CA 1
ATOM 643 C C . PHE A 1 84 ? 47.839 5.999 -32.548 1.00 65.56 84 PHE A C 1
ATOM 645 O O . PHE A 1 84 ? 48.677 6.561 -33.251 1.00 65.56 84 PHE A O 1
ATOM 652 N N . LEU A 1 85 ? 47.737 6.242 -31.237 1.00 68.25 85 LEU A N 1
ATOM 653 C CA . LEU A 1 85 ? 48.588 7.197 -30.511 1.00 68.25 85 LEU A CA 1
ATOM 654 C C . LEU A 1 85 ? 49.956 6.621 -30.130 1.00 68.25 85 LEU A C 1
ATOM 656 O O . LEU A 1 85 ? 50.922 7.372 -30.024 1.00 68.25 85 LEU A O 1
ATOM 660 N N . PHE A 1 86 ? 50.054 5.302 -29.968 1.00 60.66 86 PHE A N 1
ATOM 661 C CA . PHE A 1 86 ? 51.322 4.600 -29.813 1.00 60.66 86 PHE A CA 1
ATOM 662 C C . PHE A 1 86 ? 51.603 3.810 -31.091 1.00 60.66 86 PHE A C 1
ATOM 664 O O . PHE A 1 86 ? 51.283 2.619 -31.149 1.00 60.66 86 PHE A O 1
ATOM 671 N N . PRO A 1 87 ? 52.188 4.434 -32.137 1.00 57.81 87 PRO A N 1
ATOM 672 C CA . PRO A 1 87 ? 52.700 3.681 -33.266 1.00 57.81 87 PRO A CA 1
ATOM 673 C C . PRO A 1 87 ? 53.728 2.711 -32.703 1.00 57.81 87 PRO A C 1
ATOM 675 O O . PRO A 1 87 ? 54.792 3.114 -32.241 1.00 57.81 87 PRO A O 1
ATOM 678 N N . ARG A 1 88 ? 53.339 1.436 -32.681 1.00 53.06 88 ARG A N 1
ATOM 679 C CA . ARG A 1 88 ? 54.143 0.290 -32.277 1.00 53.06 88 ARG A CA 1
ATOM 680 C C . ARG A 1 88 ? 55.569 0.53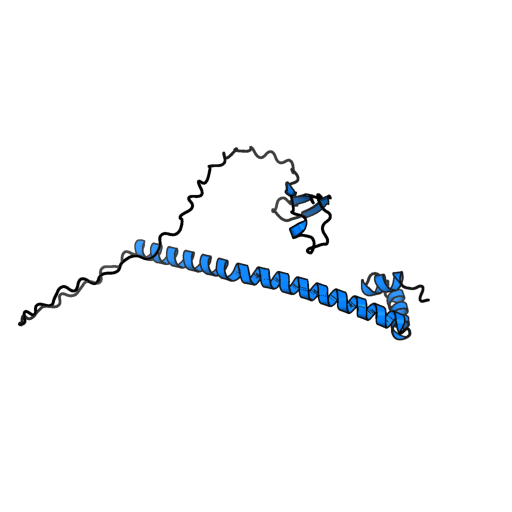7 -32.759 1.00 53.06 88 ARG A C 1
ATOM 682 O O . ARG A 1 88 ? 55.792 0.556 -33.973 1.00 53.06 88 ARG A O 1
ATOM 689 N N . GLU A 1 89 ? 56.500 0.786 -31.834 1.00 57.50 89 GLU A N 1
ATOM 690 C CA . GLU A 1 89 ? 57.912 0.805 -32.192 1.00 57.50 89 GLU A CA 1
ATOM 691 C C . GLU A 1 89 ? 58.151 -0.482 -32.966 1.00 57.50 89 GLU A C 1
ATOM 693 O O . GLU A 1 89 ? 57.790 -1.574 -32.511 1.00 57.50 89 GLU A O 1
ATOM 698 N N . ARG A 1 90 ? 58.604 -0.325 -34.213 1.00 54.69 90 ARG A N 1
ATOM 699 C CA . ARG A 1 90 ? 58.888 -1.446 -35.093 1.00 54.69 90 ARG A CA 1
ATOM 700 C C . ARG A 1 90 ? 59.830 -2.338 -34.311 1.00 54.69 90 ARG A C 1
ATOM 702 O O . ARG A 1 90 ? 60.982 -1.971 -34.110 1.00 54.69 90 ARG A O 1
ATOM 709 N N . ILE A 1 91 ? 59.329 -3.487 -33.867 1.00 56.78 91 ILE A N 1
ATOM 710 C CA . ILE A 1 91 ? 60.181 -4.576 -33.424 1.00 56.78 91 ILE A CA 1
ATOM 711 C C . ILE A 1 91 ? 61.128 -4.782 -34.596 1.00 56.78 91 ILE A C 1
ATOM 713 O O . ILE A 1 91 ? 60.691 -5.147 -35.691 1.00 56.78 91 ILE A O 1
ATOM 717 N N . ALA A 1 92 ? 62.390 -4.411 -34.393 1.00 54.28 92 ALA A N 1
ATOM 718 C CA . ALA A 1 92 ? 63.441 -4.631 -35.355 1.00 54.28 92 ALA A CA 1
ATOM 719 C C . ALA A 1 92 ? 63.478 -6.141 -35.578 1.00 54.28 92 ALA A C 1
ATOM 721 O O . ALA A 1 92 ? 63.905 -6.903 -34.712 1.00 54.28 92 ALA A O 1
ATOM 722 N N . LEU A 1 93 ? 62.928 -6.570 -36.712 1.00 53.31 93 LEU A N 1
ATOM 723 C CA . LEU A 1 93 ? 63.112 -7.914 -37.222 1.00 53.31 93 LEU A CA 1
ATOM 724 C C . LEU A 1 93 ? 64.617 -8.071 -37.408 1.00 53.31 93 LEU A C 1
ATOM 726 O O . LEU A 1 93 ? 65.200 -7.500 -38.329 1.00 53.31 93 LEU A O 1
ATOM 730 N N . LEU A 1 94 ? 65.241 -8.788 -36.474 1.00 57.88 94 LEU A N 1
ATOM 731 C CA . LEU A 1 94 ? 66.596 -9.276 -36.646 1.00 57.88 94 LEU A CA 1
ATOM 732 C C . LEU A 1 94 ? 66.646 -10.031 -37.983 1.00 57.88 94 LEU A C 1
ATOM 734 O O . LEU A 1 94 ? 65.739 -10.826 -38.255 1.00 57.88 94 LEU A O 1
ATOM 738 N N . PRO A 1 95 ? 67.659 -9.777 -38.827 1.00 44.97 95 PRO A N 1
ATOM 739 C CA . PRO A 1 95 ? 67.796 -10.474 -40.089 1.00 44.97 95 PRO A CA 1
ATOM 740 C C . PRO A 1 95 ? 68.074 -11.943 -39.783 1.00 44.97 95 PRO A C 1
ATOM 742 O O . PRO A 1 95 ? 69.146 -12.302 -39.303 1.00 44.97 95 PRO A O 1
ATOM 745 N N . VAL A 1 96 ? 67.076 -12.789 -40.023 1.00 51.78 96 VAL A N 1
ATOM 746 C CA . VAL A 1 96 ? 67.273 -14.233 -40.082 1.00 51.78 96 VAL A CA 1
ATOM 747 C C . VAL A 1 96 ? 67.953 -14.498 -41.416 1.00 51.78 96 VAL A C 1
ATOM 749 O O . VAL A 1 96 ? 67.329 -14.406 -42.472 1.00 51.78 96 VAL A O 1
ATOM 752 N N . GLU A 1 97 ? 69.257 -14.755 -41.365 1.00 48.78 97 GLU A N 1
ATOM 753 C CA . GLU A 1 97 ? 69.999 -15.271 -42.505 1.00 48.78 97 GLU A CA 1
ATOM 754 C C . GLU A 1 97 ? 69.361 -16.585 -42.972 1.00 48.78 97 GLU A C 1
ATOM 756 O O . GLU A 1 97 ? 69.178 -17.532 -42.206 1.00 48.78 97 GLU A O 1
ATOM 761 N N . HIS A 1 98 ? 68.992 -16.623 -44.248 1.00 44.34 98 HIS A N 1
ATOM 762 C CA . HIS A 1 98 ? 68.524 -17.824 -44.919 1.00 44.34 98 HIS A CA 1
ATOM 763 C C . HIS A 1 98 ? 69.713 -18.721 -45.287 1.00 44.34 98 HIS A C 1
ATOM 765 O O . HIS A 1 98 ? 70.618 -18.251 -45.980 1.00 44.34 98 HIS A O 1
ATOM 771 N N . PRO A 1 99 ? 69.655 -20.035 -45.019 1.00 51.38 99 PRO A N 1
ATOM 772 C CA . PRO A 1 99 ? 70.234 -21.016 -45.912 1.00 51.38 99 PRO A CA 1
ATOM 773 C C . PRO A 1 99 ? 69.159 -21.542 -46.873 1.00 51.38 99 PRO A C 1
ATOM 775 O O . PRO A 1 99 ? 68.098 -22.024 -46.478 1.00 51.38 99 PRO A O 1
ATOM 778 N N . LEU A 1 100 ? 69.475 -21.422 -48.163 1.00 50.41 100 LEU A N 1
ATOM 779 C CA . LEU A 1 100 ? 68.856 -22.127 -49.283 1.00 50.41 100 LEU A CA 1
ATOM 780 C C . LEU A 1 100 ? 68.817 -23.639 -49.032 1.00 50.41 100 LEU A C 1
ATOM 782 O O . LEU A 1 100 ? 69.818 -24.181 -48.585 1.00 50.41 100 LEU A O 1
ATOM 786 N N . ILE A 1 101 ? 67.692 -24.267 -49.389 1.00 43.00 101 ILE A N 1
ATOM 787 C CA . ILE A 1 101 ? 67.426 -25.636 -49.901 1.00 43.00 101 ILE A CA 1
ATOM 788 C C . ILE A 1 101 ? 65.893 -25.753 -49.751 1.00 43.00 101 ILE A C 1
ATOM 790 O O . ILE A 1 101 ? 65.370 -25.494 -48.679 1.00 43.00 101 ILE A O 1
ATOM 794 N N . GLY A 1 102 ? 65.040 -26.048 -50.723 1.00 41.09 102 GLY A N 1
ATOM 795 C CA . GLY A 1 102 ? 65.149 -26.797 -51.960 1.00 41.09 102 GLY A CA 1
ATOM 796 C C . GLY A 1 102 ? 63.867 -27.639 -52.052 1.00 41.09 102 GLY A C 1
ATOM 797 O O . GLY A 1 102 ? 63.439 -28.202 -51.053 1.00 41.09 102 GLY A O 1
ATOM 798 N N . VAL A 1 103 ? 63.313 -27.758 -53.261 1.00 42.00 103 VAL A N 1
ATOM 799 C CA . VAL A 1 103 ? 62.338 -28.788 -53.677 1.00 42.00 103 VAL A CA 1
ATOM 800 C C . VAL A 1 103 ? 60.896 -28.641 -53.155 1.00 42.00 103 VAL A C 1
ATOM 802 O O . VAL A 1 103 ? 60.589 -28.933 -52.009 1.00 42.00 103 VAL A O 1
ATOM 805 N N . ALA A 1 104 ? 59.975 -28.283 -54.052 1.00 40.78 104 ALA A N 1
ATOM 806 C CA . ALA A 1 104 ? 58.961 -29.200 -54.600 1.00 40.78 104 ALA A CA 1
ATOM 807 C C . ALA A 1 104 ? 57.771 -28.398 -55.145 1.00 40.78 104 ALA A C 1
ATOM 809 O O . ALA A 1 104 ? 57.010 -27.781 -54.405 1.00 40.78 104 ALA A O 1
ATOM 810 N N . SER A 1 105 ? 57.602 -28.434 -56.462 1.00 51.12 105 SER A N 1
ATOM 811 C CA . SER A 1 105 ? 56.376 -28.020 -57.135 1.00 51.12 105 SER A CA 1
ATOM 812 C C . SER A 1 105 ? 55.258 -29.011 -56.807 1.00 51.12 105 SER A C 1
ATOM 814 O O . SER A 1 105 ? 55.429 -30.210 -57.017 1.00 51.12 105 SER A O 1
ATOM 816 N N . ILE A 1 106 ? 54.108 -28.518 -56.348 1.00 54.47 106 ILE A N 1
ATOM 817 C CA . ILE A 1 106 ? 52.854 -29.279 -56.314 1.00 54.47 106 ILE A CA 1
ATOM 818 C C . ILE A 1 106 ? 51.749 -28.357 -56.847 1.00 54.47 106 ILE A C 1
ATOM 820 O O . ILE A 1 106 ? 51.602 -27.248 -56.328 1.00 54.47 106 ILE A O 1
ATOM 824 N N . PRO A 1 107 ? 50.985 -28.758 -57.877 1.00 57.38 107 PRO A N 1
ATOM 825 C CA . PRO A 1 107 ? 49.798 -28.034 -58.295 1.00 57.38 107 PRO A CA 1
ATOM 826 C C . PRO A 1 107 ? 48.590 -28.548 -57.498 1.00 57.38 107 PRO A C 1
ATOM 828 O O . PRO A 1 107 ? 48.379 -29.753 -57.405 1.00 57.38 107 PRO A O 1
ATOM 831 N N . ALA A 1 108 ? 47.784 -27.649 -56.942 1.00 44.59 108 ALA A N 1
ATOM 832 C CA . ALA A 1 108 ? 46.450 -27.981 -56.437 1.00 44.59 108 ALA A CA 1
ATOM 833 C C . ALA A 1 108 ? 45.566 -26.740 -56.636 1.00 44.59 108 ALA A C 1
ATOM 835 O O . ALA A 1 108 ? 45.788 -25.701 -56.025 1.00 44.59 108 ALA A O 1
ATOM 836 N N . GLU A 1 109 ? 44.829 -26.681 -57.739 1.00 44.38 109 GLU A N 1
ATOM 837 C CA . GLU A 1 109 ? 43.488 -27.254 -57.909 1.00 44.38 109 GLU A CA 1
ATOM 838 C C . GLU A 1 109 ? 42.416 -26.255 -57.456 1.00 44.38 109 GLU A C 1
ATOM 840 O O . GLU A 1 109 ? 42.191 -25.973 -56.281 1.00 44.38 109 GLU A O 1
ATOM 845 N N . VAL A 1 110 ? 41.802 -25.663 -58.479 1.00 50.75 110 VAL A N 1
ATOM 846 C CA . VAL A 1 110 ? 40.653 -24.770 -58.416 1.00 50.75 110 VAL A CA 1
ATOM 847 C C . VAL A 1 110 ? 39.441 -25.597 -58.008 1.00 50.75 110 VAL A C 1
ATOM 849 O O . VAL A 1 110 ? 38.995 -26.447 -58.772 1.00 50.75 110 VAL A O 1
ATOM 852 N N . ILE A 1 111 ? 38.860 -25.302 -56.845 1.00 49.56 111 ILE A N 1
ATOM 853 C CA . ILE A 1 111 ? 37.504 -25.742 -56.508 1.00 49.56 111 ILE A CA 1
ATOM 854 C C . ILE A 1 111 ? 36.634 -24.500 -56.346 1.00 49.56 111 ILE A C 1
ATOM 856 O O . ILE A 1 111 ? 36.596 -23.844 -55.305 1.00 49.56 111 ILE A O 1
ATOM 860 N N . ALA A 1 112 ? 35.933 -24.182 -57.433 1.00 46.94 112 ALA A N 1
ATOM 861 C CA . ALA A 1 112 ? 34.772 -23.314 -57.429 1.00 46.94 112 ALA A CA 1
ATOM 862 C C . ALA A 1 112 ? 33.614 -24.058 -56.745 1.00 46.94 112 ALA A C 1
ATOM 864 O O . ALA A 1 112 ? 33.127 -25.069 -57.247 1.00 46.94 112 ALA A O 1
ATOM 865 N N . GLY A 1 113 ? 33.185 -23.563 -55.586 1.00 44.56 113 GLY A N 1
ATOM 866 C CA . GLY A 1 113 ? 31.962 -24.006 -54.922 1.00 44.56 113 GLY A CA 1
ATOM 867 C C . GLY A 1 113 ? 30.805 -23.048 -55.230 1.00 44.56 113 GLY A C 1
ATOM 868 O O . GLY A 1 113 ? 30.961 -21.846 -55.005 1.00 44.56 113 GLY A O 1
ATOM 869 N N . PRO A 1 114 ? 29.645 -23.533 -55.709 1.00 55.84 114 PRO A N 1
ATOM 870 C CA . PRO A 1 114 ? 28.465 -22.711 -55.937 1.00 55.84 114 PRO A CA 1
ATOM 871 C C . PRO A 1 114 ? 27.694 -22.517 -54.626 1.00 55.84 114 PRO A C 1
ATOM 873 O O . PRO A 1 114 ? 27.414 -23.480 -53.908 1.00 55.84 114 PRO A O 1
ATOM 876 N N . ARG A 1 115 ? 27.304 -21.277 -54.317 1.00 42.06 115 ARG A N 1
ATOM 877 C CA . ARG A 1 115 ? 26.248 -20.997 -53.335 1.00 42.06 115 ARG A CA 1
ATOM 878 C C . ARG A 1 115 ? 25.292 -19.955 -53.893 1.00 42.06 115 ARG A C 1
ATOM 880 O O . ARG A 1 115 ? 25.582 -18.764 -53.919 1.00 42.06 115 ARG A O 1
ATOM 887 N N . ASP A 1 116 ? 24.168 -20.486 -54.348 1.00 48.00 116 ASP A N 1
ATOM 888 C CA . ASP A 1 116 ? 22.952 -19.785 -54.734 1.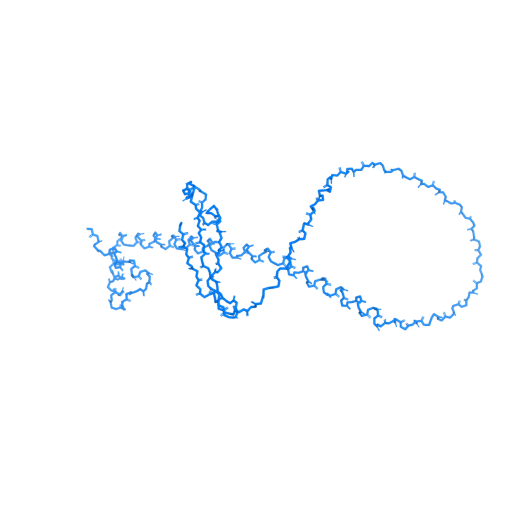00 48.00 116 ASP A CA 1
ATOM 889 C C . ASP A 1 116 ? 22.149 -19.315 -53.493 1.00 48.00 116 ASP A C 1
ATOM 891 O O . ASP A 1 116 ? 22.547 -19.581 -52.353 1.00 48.00 116 ASP A O 1
ATOM 895 N N . PRO A 1 117 ? 21.064 -18.536 -53.673 1.00 54.31 117 PRO A N 1
ATOM 896 C CA . PRO A 1 117 ? 20.832 -17.327 -52.902 1.00 54.31 117 PRO A CA 1
ATOM 897 C C . PRO A 1 117 ? 19.829 -17.535 -51.769 1.00 54.31 117 PRO A C 1
ATOM 899 O O . PRO A 1 117 ? 18.802 -18.192 -51.931 1.00 54.31 117 PRO A O 1
ATOM 902 N N . LEU A 1 118 ? 20.047 -16.859 -50.640 1.00 56.44 118 LEU A N 1
ATOM 903 C CA . LEU A 1 118 ? 19.013 -16.705 -49.619 1.00 56.44 118 LEU A CA 1
ATOM 904 C C . LEU A 1 118 ? 18.675 -15.229 -49.386 1.00 56.44 118 LEU A C 1
ATOM 906 O O . LEU A 1 118 ? 19.417 -14.462 -48.785 1.00 56.44 118 LEU A O 1
ATOM 910 N N . GLN A 1 119 ? 17.490 -14.895 -49.902 1.00 48.19 119 GLN A N 1
ATOM 911 C CA . GLN A 1 119 ? 16.482 -13.996 -49.339 1.00 48.19 119 GLN A CA 1
ATOM 912 C C . GLN A 1 119 ? 16.886 -12.546 -49.030 1.00 48.19 119 GLN A C 1
ATOM 914 O O . GLN A 1 119 ? 17.188 -12.153 -47.906 1.00 48.19 119 GLN A O 1
ATOM 919 N N . ARG A 1 120 ? 16.657 -11.688 -50.031 1.00 50.00 120 ARG A N 1
ATOM 920 C CA . ARG A 1 120 ? 16.253 -10.292 -49.816 1.00 50.00 120 ARG A CA 1
ATOM 921 C C . ARG A 1 120 ? 14.904 -10.253 -49.084 1.00 50.00 120 ARG A C 1
ATOM 923 O O . ARG A 1 120 ? 13.873 -10.546 -49.685 1.00 50.00 120 ARG A O 1
ATOM 930 N N . ARG A 1 121 ? 14.891 -9.790 -47.832 1.00 43.19 121 ARG A N 1
ATOM 931 C CA . ARG A 1 121 ? 13.700 -9.211 -47.191 1.00 43.19 121 ARG A CA 1
ATOM 932 C C . ARG A 1 121 ? 13.970 -7.752 -46.815 1.00 43.19 121 ARG A C 1
ATOM 934 O O . ARG A 1 121 ? 14.854 -7.449 -46.026 1.00 43.19 121 ARG A O 1
ATOM 941 N N . GLY A 1 122 ? 13.208 -6.881 -47.476 1.00 47.06 122 GLY A N 1
ATOM 942 C CA . GLY A 1 122 ? 12.801 -5.524 -47.102 1.00 47.06 122 GLY A CA 1
ATOM 943 C C . GLY A 1 122 ? 13.708 -4.688 -46.202 1.00 47.06 122 GLY A C 1
ATOM 944 O O . GLY A 1 122 ? 13.469 -4.594 -45.005 1.00 47.06 122 GLY A O 1
ATOM 945 N N . ARG A 1 123 ? 14.622 -3.919 -46.805 1.00 42.44 123 ARG A N 1
ATOM 946 C CA . ARG A 1 123 ? 15.033 -2.627 -46.236 1.00 42.44 123 ARG A CA 1
ATOM 947 C C . ARG A 1 123 ? 13.903 -1.624 -46.481 1.00 42.44 123 ARG A C 1
ATOM 949 O O . ARG A 1 123 ? 13.829 -1.027 -47.554 1.00 42.44 123 ARG A O 1
ATOM 956 N N . GLN A 1 124 ? 13.025 -1.442 -45.499 1.00 49.28 124 GLN A N 1
ATOM 957 C CA . GLN A 1 124 ? 12.198 -0.240 -45.423 1.00 49.28 124 GLN A CA 1
ATOM 958 C C . GLN A 1 124 ? 13.124 0.936 -45.093 1.00 49.28 124 GLN A C 1
ATOM 960 O O . GLN A 1 124 ? 13.686 1.039 -44.006 1.00 49.28 124 GLN A O 1
ATOM 965 N N . ARG A 1 125 ? 13.341 1.796 -46.089 1.00 42.06 125 ARG A N 1
ATOM 966 C CA . ARG A 1 125 ? 13.931 3.123 -45.916 1.00 42.06 125 ARG A CA 1
ATOM 967 C C . ARG A 1 125 ? 12.918 3.981 -45.160 1.00 42.06 125 ARG A C 1
ATOM 969 O O . ARG A 1 125 ? 11.995 4.513 -45.768 1.00 42.06 125 ARG A O 1
ATOM 976 N N . SER A 1 126 ? 13.104 4.142 -43.857 1.00 46.19 126 SER A N 1
ATOM 977 C CA . SER A 1 126 ? 12.492 5.253 -43.132 1.00 46.19 126 SER A CA 1
ATOM 978 C C . SER A 1 126 ? 13.272 6.512 -43.497 1.00 46.19 126 SER A C 1
ATOM 980 O O . SER A 1 126 ? 14.413 6.702 -43.077 1.00 46.19 126 SER A O 1
ATOM 982 N N . VAL A 1 127 ? 12.684 7.334 -44.363 1.00 45.75 127 VAL A N 1
ATOM 983 C CA . VAL A 1 127 ? 13.176 8.675 -44.679 1.00 45.75 127 VAL A CA 1
ATOM 984 C C . VAL A 1 127 ? 12.972 9.525 -43.428 1.00 45.75 127 VAL A C 1
ATOM 986 O O . VAL A 1 127 ? 11.862 9.966 -43.144 1.00 45.75 127 VAL A O 1
ATOM 989 N N . ALA A 1 128 ? 14.037 9.712 -42.650 1.00 47.38 128 ALA A N 1
ATOM 990 C CA . ALA A 1 128 ? 14.058 10.686 -41.570 1.00 47.38 128 ALA A CA 1
ATOM 991 C C . ALA A 1 128 ? 13.952 12.084 -42.193 1.00 47.38 128 ALA A C 1
ATOM 993 O O . ALA A 1 128 ? 14.872 12.563 -42.857 1.00 47.38 128 ALA A O 1
ATOM 994 N N . ARG A 1 129 ? 12.787 12.709 -42.031 1.00 45.16 129 ARG A N 1
ATOM 995 C CA . ARG A 1 129 ? 12.553 14.103 -42.403 1.00 45.16 129 ARG A CA 1
ATOM 996 C C . ARG A 1 129 ? 13.270 14.980 -41.360 1.00 45.16 129 ARG A C 1
ATOM 998 O O . ARG A 1 129 ? 13.045 14.755 -40.171 1.00 45.16 129 ARG A O 1
ATOM 1005 N N . PRO A 1 130 ? 14.128 15.939 -41.747 1.00 42.41 130 PRO A N 1
ATOM 1006 C CA . PRO A 1 130 ? 14.760 16.831 -40.784 1.00 42.41 130 PRO A CA 1
ATOM 1007 C C . PRO A 1 130 ? 13.690 17.746 -40.182 1.00 42.41 130 PRO A C 1
ATOM 1009 O O . PRO A 1 130 ? 13.000 18.457 -40.913 1.00 42.41 130 PRO A O 1
ATOM 1012 N N . ILE A 1 131 ? 13.536 17.700 -38.861 1.00 47.56 131 ILE A N 1
ATOM 1013 C CA . ILE A 1 131 ? 12.708 18.645 -38.108 1.00 47.56 131 ILE A CA 1
ATOM 1014 C C . ILE A 1 131 ? 13.499 19.964 -38.013 1.00 47.56 131 ILE A C 1
ATOM 1016 O O . ILE A 1 131 ? 14.676 19.919 -37.642 1.00 47.56 131 ILE A O 1
ATOM 1020 N N . PRO A 1 132 ? 12.908 21.124 -38.357 1.00 43.28 132 PRO A N 1
ATOM 1021 C CA . PRO A 1 132 ? 13.570 22.417 -38.217 1.00 43.28 132 PRO A CA 1
ATOM 1022 C C . PRO A 1 132 ? 13.889 22.683 -36.743 1.00 43.28 132 PRO A C 1
ATOM 1024 O O . PRO A 1 132 ? 12.992 22.663 -35.902 1.00 43.28 132 PRO A O 1
ATOM 1027 N N . ARG A 1 133 ? 15.163 22.933 -36.425 1.00 41.88 133 ARG A N 1
ATOM 1028 C CA . ARG A 1 133 ? 15.552 23.480 -35.122 1.00 41.88 133 ARG A CA 1
ATOM 1029 C C . ARG A 1 133 ? 15.153 24.950 -35.104 1.00 41.88 133 ARG A C 1
ATOM 1031 O O . ARG A 1 133 ? 15.683 25.742 -35.875 1.00 41.88 133 ARG A O 1
ATOM 1038 N N . HIS A 1 134 ? 14.164 25.267 -34.280 1.00 44.72 134 HIS A N 1
ATOM 1039 C CA . HIS A 1 134 ? 13.869 26.633 -33.887 1.00 44.72 134 HIS A CA 1
ATOM 1040 C C . HIS A 1 134 ? 14.784 26.950 -32.706 1.00 44.72 134 HIS A C 1
ATOM 1042 O O . HIS A 1 134 ? 14.667 26.322 -31.655 1.00 44.72 134 HIS A O 1
ATOM 1048 N N . ASP A 1 135 ? 15.728 27.862 -32.917 1.00 45.62 135 ASP A N 1
ATOM 1049 C CA . ASP A 1 135 ? 16.506 28.458 -31.839 1.00 45.62 135 ASP A CA 1
ATOM 1050 C C . ASP A 1 135 ? 15.543 29.326 -31.025 1.00 45.62 135 ASP A C 1
ATOM 1052 O O . ASP A 1 135 ? 15.125 30.397 -31.464 1.00 45.62 135 ASP A O 1
ATOM 1056 N N . ILE A 1 136 ? 15.106 28.799 -29.881 1.00 47.59 136 ILE A N 1
ATOM 1057 C CA . ILE A 1 136 ? 14.278 29.530 -28.927 1.00 47.59 136 ILE A CA 1
ATOM 1058 C C . ILE A 1 136 ? 15.227 30.196 -27.940 1.00 47.59 136 ILE A C 1
ATOM 1060 O O . ILE A 1 136 ? 15.937 29.531 -27.187 1.00 47.59 136 ILE A O 1
ATOM 1064 N N . ASP A 1 137 ? 15.222 31.522 -27.992 1.00 46.00 137 ASP A N 1
ATOM 1065 C CA . ASP A 1 137 ? 15.776 32.418 -26.990 1.00 46.00 137 ASP A CA 1
ATOM 1066 C C . ASP A 1 137 ? 15.056 32.142 -25.657 1.00 46.00 137 ASP A C 1
ATOM 1068 O O . ASP A 1 137 ? 13.848 32.356 -25.523 1.00 46.00 137 ASP A O 1
ATOM 1072 N N . VAL A 1 138 ? 15.772 31.530 -24.709 1.00 46.38 138 VAL A N 1
ATOM 1073 C CA . VAL A 1 138 ? 15.219 31.034 -23.442 1.00 46.38 138 VAL A CA 1
ATOM 1074 C C . VAL A 1 138 ? 15.027 32.216 -22.498 1.00 46.38 138 VAL A C 1
ATOM 1076 O O . VAL A 1 138 ? 15.886 32.529 -21.676 1.00 46.38 138 VAL A O 1
ATOM 1079 N N . SER A 1 139 ? 13.874 32.870 -22.610 1.00 44.38 139 SER A N 1
ATOM 1080 C CA . SER A 1 139 ? 13.350 33.722 -21.547 1.00 44.38 139 SER A CA 1
ATOM 1081 C C . SER A 1 139 ? 12.619 32.821 -20.548 1.00 44.38 139 SER A C 1
ATOM 1083 O O . SER A 1 139 ? 11.655 32.143 -20.900 1.00 44.38 139 SER A O 1
ATOM 1085 N N . ALA A 1 140 ? 13.142 32.746 -19.324 1.00 49.69 140 ALA A N 1
ATOM 1086 C CA . ALA A 1 140 ? 12.695 31.853 -18.261 1.00 49.69 140 ALA A CA 1
ATOM 1087 C C . ALA A 1 140 ? 11.308 32.246 -17.721 1.00 49.69 140 ALA A C 1
ATOM 1089 O O . ALA A 1 140 ? 11.197 32.943 -16.717 1.00 49.69 140 ALA A O 1
ATOM 1090 N N . GLU A 1 141 ? 10.256 31.767 -18.374 1.00 51.06 141 GLU A N 1
ATOM 1091 C CA . GLU A 1 141 ? 8.942 31.592 -17.758 1.00 51.06 141 GLU A CA 1
ATOM 1092 C C . GLU A 1 141 ? 8.606 30.095 -17.792 1.00 51.06 141 GLU A C 1
ATOM 1094 O O . GLU A 1 141 ? 8.589 29.473 -18.858 1.00 51.06 141 GLU A O 1
ATOM 1099 N N . GLU A 1 142 ? 8.429 29.498 -16.605 1.00 55.41 142 GLU A N 1
ATOM 1100 C CA . GLU A 1 142 ? 8.096 28.083 -16.387 1.00 55.41 142 GLU A CA 1
ATOM 1101 C C . GLU A 1 142 ? 6.830 27.711 -17.167 1.00 55.41 142 GLU A C 1
ATOM 1103 O O . GLU A 1 142 ? 5.706 27.896 -16.708 1.00 55.41 142 GLU A O 1
ATOM 1108 N N . SER A 1 143 ? 7.010 27.191 -18.378 1.00 54.03 143 SER A N 1
ATOM 1109 C CA . SER A 1 143 ? 5.907 26.665 -19.173 1.00 54.03 143 SER A CA 1
ATOM 1110 C C . SER A 1 143 ? 5.637 25.226 -18.729 1.00 54.03 143 SER A C 1
ATOM 1112 O O . SER A 1 143 ? 6.541 24.390 -18.838 1.00 54.03 143 SER A O 1
ATOM 1114 N N . PRO A 1 144 ? 4.433 24.903 -18.227 1.00 65.94 144 PRO A N 1
ATOM 1115 C CA . PRO A 1 144 ? 4.108 23.544 -17.825 1.00 65.94 144 PRO A CA 1
ATOM 1116 C C . PRO A 1 144 ? 4.159 22.615 -19.038 1.00 65.94 144 PRO A C 1
ATOM 1118 O O . PRO A 1 144 ? 3.550 22.871 -20.080 1.00 65.94 144 PRO A O 1
ATOM 1121 N N . ILE A 1 145 ? 4.913 21.525 -18.915 1.00 75.38 145 ILE A N 1
ATOM 1122 C CA . ILE A 1 145 ? 5.024 20.530 -19.977 1.00 75.38 145 ILE A CA 1
ATOM 1123 C C . ILE A 1 145 ? 3.794 19.631 -19.884 1.00 75.38 145 ILE A C 1
ATOM 1125 O O . ILE A 1 145 ? 3.614 18.902 -18.906 1.00 75.38 145 ILE A O 1
ATOM 1129 N N . GLN A 1 146 ? 2.950 19.674 -20.914 1.00 69.69 146 GLN A N 1
ATOM 1130 C CA . GLN A 1 146 ? 1.784 18.805 -21.016 1.00 69.69 146 GLN A CA 1
ATOM 1131 C C . GLN A 1 146 ? 2.156 17.516 -21.754 1.00 69.69 146 GLN A C 1
ATOM 1133 O O . GLN A 1 146 ? 2.568 17.542 -22.916 1.00 69.69 146 GLN A O 1
ATOM 1138 N N . ILE A 1 147 ? 1.998 16.375 -21.084 1.00 77.88 147 ILE A N 1
ATOM 1139 C CA . ILE A 1 147 ? 2.246 15.051 -21.658 1.00 77.88 147 ILE A CA 1
ATOM 1140 C C . ILE A 1 147 ? 0.898 14.351 -21.837 1.00 77.88 147 ILE A C 1
ATOM 1142 O O . ILE A 1 147 ? 0.143 14.168 -20.883 1.00 77.88 147 ILE A O 1
ATOM 1146 N N . THR A 1 148 ? 0.585 13.953 -23.072 1.00 74.00 148 THR A N 1
ATOM 1147 C CA . THR A 1 148 ? -0.578 13.098 -23.356 1.00 74.00 148 THR A CA 1
ATOM 1148 C C . THR A 1 148 ? -0.203 11.657 -23.041 1.00 74.00 148 THR A C 1
ATOM 1150 O O . THR A 1 148 ? 0.698 11.107 -23.680 1.00 74.00 148 THR A O 1
ATOM 1153 N N . ILE A 1 149 ? -0.870 11.051 -22.059 1.00 73.31 149 ILE A N 1
ATOM 1154 C CA . ILE A 1 149 ? -0.632 9.656 -21.690 1.00 73.31 149 ILE A CA 1
ATOM 1155 C C . ILE A 1 149 ? -1.807 8.818 -22.211 1.00 73.31 149 ILE A C 1
ATOM 1157 O O . ILE A 1 149 ? -2.949 9.071 -21.823 1.00 73.31 149 ILE A O 1
ATOM 1161 N N . PRO A 1 150 ? -1.558 7.817 -23.076 1.00 72.44 150 PRO A N 1
ATOM 1162 C CA . PRO A 1 150 ? -2.596 6.894 -23.513 1.00 72.44 150 PRO A CA 1
ATOM 1163 C C . PRO A 1 150 ? -3.210 6.180 -22.304 1.00 72.44 150 PRO A C 1
ATOM 1165 O O . PRO A 1 150 ? -2.497 5.631 -21.461 1.00 72.44 150 PRO A O 1
ATOM 1168 N N . VAL A 1 151 ? -4.536 6.205 -22.195 1.00 71.06 151 VAL A N 1
ATOM 1169 C CA . VAL A 1 151 ? -5.267 5.676 -21.030 1.00 71.06 151 VAL A CA 1
ATOM 1170 C C . VAL A 1 151 ? -5.077 4.164 -20.871 1.00 71.06 151 VAL A C 1
ATOM 1172 O O . VAL A 1 151 ? -4.993 3.657 -19.751 1.00 71.06 151 VAL A O 1
ATOM 1175 N N . ASP A 1 152 ? -4.919 3.458 -21.986 1.00 71.38 152 ASP A N 1
ATOM 1176 C CA . ASP A 1 152 ? -4.606 2.031 -22.073 1.00 71.38 152 ASP A CA 1
ATOM 1177 C C . ASP A 1 152 ? -3.202 1.671 -21.552 1.00 71.38 152 ASP A C 1
ATOM 1179 O O . ASP A 1 152 ? -2.939 0.506 -21.254 1.00 71.38 152 ASP A O 1
ATOM 1183 N N . ALA A 1 153 ? -2.307 2.652 -21.389 1.00 72.12 153 ALA A N 1
ATOM 1184 C CA . ALA A 1 153 ? -0.992 2.447 -20.782 1.00 72.12 153 ALA A CA 1
ATOM 1185 C C . ALA A 1 153 ? -1.001 2.567 -19.244 1.00 72.12 153 ALA A C 1
ATOM 1187 O O . ALA A 1 153 ? -0.096 2.047 -18.583 1.00 72.12 153 ALA A O 1
ATOM 1188 N N . VAL A 1 154 ? -1.999 3.255 -18.674 1.00 76.75 154 VAL A N 1
ATOM 1189 C CA . VAL A 1 154 ? -2.095 3.543 -17.228 1.00 76.75 154 VAL A CA 1
ATOM 1190 C C . VAL A 1 154 ? -3.094 2.622 -16.539 1.00 76.75 154 VAL A C 1
ATOM 1192 O O . VAL A 1 154 ? -2.842 2.159 -15.426 1.00 76.75 154 VAL A O 1
ATOM 1195 N N . LEU A 1 155 ? -4.218 2.339 -17.197 1.00 74.94 155 LEU A N 1
ATOM 1196 C CA . LEU A 1 155 ? -5.278 1.507 -16.646 1.00 74.94 155 LEU A CA 1
ATOM 1197 C C . LEU A 1 155 ? -5.143 0.051 -17.114 1.00 74.94 155 LEU A C 1
ATOM 1199 O O . LEU A 1 155 ? -4.749 -0.203 -18.253 1.00 74.94 155 LEU A O 1
ATOM 1203 N N . PRO A 1 156 ? -5.479 -0.932 -16.259 1.00 74.75 156 PRO A N 1
ATOM 1204 C CA . PRO A 1 156 ? -5.512 -2.328 -16.670 1.00 74.75 156 PRO A CA 1
ATOM 1205 C C . PRO A 1 156 ? -6.541 -2.545 -17.798 1.00 74.75 156 PRO A C 1
ATOM 1207 O O . PRO A 1 156 ? -7.549 -1.832 -17.870 1.00 74.75 156 PRO A O 1
ATOM 1210 N N . PRO A 1 157 ? -6.317 -3.535 -18.680 1.00 72.44 157 PRO A N 1
ATOM 1211 C CA . PRO A 1 157 ? -7.198 -3.791 -19.815 1.00 72.44 157 PRO A CA 1
ATOM 1212 C C . PRO A 1 157 ? -8.642 -4.036 -19.349 1.00 72.44 157 PRO A C 1
ATOM 1214 O O . PRO A 1 157 ? -8.890 -4.895 -18.506 1.00 72.44 157 PRO A O 1
ATOM 1217 N N . GLY A 1 158 ? -9.586 -3.261 -19.895 1.00 76.44 158 GLY A N 1
ATOM 1218 C CA . GLY A 1 158 ? -11.013 -3.297 -19.540 1.00 76.44 158 GLY A CA 1
ATOM 1219 C C . GLY A 1 158 ? -11.460 -2.290 -18.471 1.00 76.44 158 GLY A C 1
ATOM 1220 O O . GLY A 1 158 ? -12.656 -2.192 -18.216 1.00 76.44 158 GLY A O 1
ATOM 1221 N N . ALA A 1 159 ? -10.543 -1.527 -17.866 1.00 76.69 159 ALA A N 1
ATOM 1222 C CA . ALA A 1 159 ? -10.876 -0.481 -16.889 1.00 76.69 159 ALA A CA 1
ATOM 1223 C C . ALA A 1 159 ? -10.972 0.936 -17.494 1.00 76.69 159 ALA A C 1
ATOM 1225 O O . ALA A 1 159 ? -11.374 1.869 -16.802 1.00 76.69 159 ALA A O 1
ATOM 1226 N N . ALA A 1 160 ? -10.598 1.106 -18.766 1.00 78.62 160 ALA A N 1
ATOM 1227 C CA . ALA A 1 160 ? -10.628 2.383 -19.473 1.00 78.62 160 ALA A CA 1
ATOM 1228 C C . ALA A 1 160 ? -12.007 2.642 -20.113 1.00 78.62 160 ALA A C 1
ATOM 1230 O O . ALA A 1 160 ? -12.466 1.800 -20.887 1.00 78.62 160 ALA A O 1
ATOM 1231 N N . PRO A 1 161 ? -12.664 3.783 -19.837 1.00 71.81 161 PRO A N 1
ATOM 1232 C CA . PRO A 1 161 ? -13.854 4.203 -20.572 1.00 71.81 161 PRO A CA 1
ATOM 1233 C C . PRO A 1 161 ? -13.498 4.605 -22.010 1.00 71.81 161 PRO A C 1
ATOM 1235 O O . PRO A 1 161 ? -12.471 5.246 -22.241 1.00 71.81 161 PRO A O 1
ATOM 1238 N N . ASP A 1 162 ? -14.362 4.274 -22.971 1.00 75.31 162 ASP A N 1
ATOM 1239 C CA . ASP A 1 162 ? -14.145 4.623 -24.377 1.00 75.31 162 ASP A CA 1
ATOM 1240 C C . ASP A 1 162 ? -14.122 6.149 -24.582 1.00 75.31 162 ASP A C 1
ATOM 1242 O O . ASP A 1 162 ? -15.036 6.866 -24.174 1.00 75.31 162 ASP A O 1
ATOM 1246 N N . GLY A 1 163 ? -13.081 6.643 -25.263 1.00 74.50 163 GLY A N 1
ATOM 1247 C CA . GLY A 1 163 ? -12.993 8.032 -25.730 1.00 74.50 163 GLY A CA 1
ATOM 1248 C C . GLY A 1 163 ? -12.434 9.058 -24.737 1.00 74.50 163 GLY A C 1
ATOM 1249 O O . GLY A 1 163 ? -12.483 10.249 -25.037 1.00 74.50 163 GLY A O 1
ATOM 1250 N N . ILE A 1 164 ? -11.888 8.635 -23.593 1.00 71.50 164 ILE A N 1
ATOM 1251 C CA . ILE A 1 164 ? -11.248 9.539 -22.621 1.00 71.50 164 ILE A CA 1
ATOM 1252 C C . ILE A 1 164 ? -9.730 9.570 -22.845 1.00 71.50 164 ILE A C 1
ATOM 1254 O O . ILE A 1 164 ? -9.110 8.528 -23.054 1.00 71.50 164 ILE A O 1
ATOM 1258 N N . ASN A 1 165 ? -9.130 10.762 -22.788 1.00 70.56 165 ASN A N 1
ATOM 1259 C CA . ASN A 1 165 ? -7.679 10.959 -22.816 1.00 70.56 165 ASN A CA 1
ATOM 1260 C C . ASN A 1 165 ? -7.237 11.529 -21.471 1.00 70.56 165 ASN A C 1
ATOM 1262 O O . ASN A 1 165 ? -7.845 12.478 -21.002 1.00 70.56 165 ASN A O 1
ATOM 1266 N N . MET A 1 166 ? -6.169 10.997 -20.876 1.00 74.00 166 MET A N 1
ATOM 1267 C CA . MET A 1 166 ? -5.593 11.593 -19.671 1.00 74.00 166 MET A CA 1
ATOM 1268 C C . MET A 1 166 ? -4.438 12.523 -20.032 1.00 74.00 166 MET A C 1
ATOM 1270 O O . MET A 1 166 ? -3.529 12.167 -20.793 1.00 74.00 166 MET A O 1
ATOM 1274 N N . PHE A 1 167 ? -4.453 13.707 -19.434 1.00 75.38 167 PHE A N 1
ATOM 1275 C CA . PHE A 1 167 ? -3.386 14.689 -19.551 1.00 75.38 167 PHE A CA 1
ATOM 1276 C C . PHE A 1 167 ? -2.620 14.752 -18.236 1.00 75.38 167 PHE A C 1
ATOM 1278 O O . PHE A 1 167 ? -3.214 14.935 -17.176 1.00 75.38 167 PHE A O 1
ATOM 1285 N N . ALA A 1 168 ? -1.299 14.612 -18.305 1.00 79.62 168 ALA A N 1
ATOM 1286 C CA . ALA A 1 168 ? -0.423 14.868 -17.174 1.00 79.62 168 ALA A CA 1
ATOM 1287 C C . ALA A 1 168 ? 0.260 16.221 -17.367 1.00 79.62 168 ALA A C 1
ATOM 1289 O O . ALA A 1 168 ? 0.960 16.436 -18.359 1.00 79.62 168 ALA A O 1
ATOM 1290 N N . GLU A 1 169 ? 0.062 17.121 -16.415 1.00 79.44 169 GLU A N 1
ATOM 1291 C CA . GLU A 1 169 ? 0.848 18.338 -16.283 1.00 79.44 169 GLU A CA 1
ATOM 1292 C C . GLU A 1 169 ? 2.027 18.038 -15.358 1.00 79.44 169 GLU A C 1
ATOM 1294 O O . GLU A 1 169 ? 1.835 17.661 -14.198 1.00 79.44 169 GLU A O 1
ATOM 1299 N N . VAL A 1 170 ? 3.249 18.148 -15.881 1.00 81.88 170 VAL A N 1
ATOM 1300 C CA . VAL A 1 170 ? 4.471 17.890 -15.114 1.00 81.88 170 VAL A CA 1
ATOM 1301 C C . VAL A 1 170 ? 5.213 19.205 -14.922 1.00 81.88 170 VAL A C 1
ATOM 1303 O O . VAL A 1 170 ? 5.657 19.817 -15.895 1.00 81.88 170 VAL A O 1
ATOM 1306 N N . SER A 1 171 ? 5.378 19.624 -13.668 1.00 79.56 171 SER A N 1
ATOM 1307 C CA . SER A 1 171 ? 6.258 20.737 -13.321 1.00 79.56 171 SER A CA 1
ATOM 1308 C C . SER A 1 171 ? 7.637 20.198 -12.947 1.00 79.56 171 SER A C 1
ATOM 1310 O O . SER A 1 171 ? 7.778 19.350 -12.056 1.00 79.56 171 SER A O 1
ATOM 1312 N N . LEU A 1 172 ? 8.658 20.685 -13.645 1.00 77.81 172 LEU A N 1
ATOM 1313 C CA . LEU A 1 172 ? 10.053 20.337 -13.405 1.00 77.81 172 LEU A CA 1
ATOM 1314 C C . LEU A 1 172 ? 10.723 21.471 -12.631 1.00 77.81 172 LEU A C 1
ATOM 1316 O O . LEU A 1 172 ? 10.524 22.636 -12.960 1.00 77.81 172 LEU A O 1
ATOM 1320 N N . ALA A 1 173 ? 11.519 21.130 -11.622 1.00 77.06 173 ALA A N 1
ATOM 1321 C CA . ALA A 1 173 ? 12.384 22.096 -10.958 1.00 77.06 173 ALA A CA 1
ATOM 1322 C C . ALA A 1 173 ? 13.587 22.456 -11.853 1.00 77.06 173 ALA A C 1
ATOM 1324 O O . ALA A 1 173 ? 13.883 21.778 -12.839 1.00 77.06 173 ALA A O 1
ATOM 1325 N N . ALA A 1 174 ? 14.314 23.519 -11.496 1.00 75.12 174 ALA A N 1
ATOM 1326 C CA . ALA A 1 174 ? 15.463 24.012 -12.266 1.00 75.12 174 ALA A CA 1
ATOM 1327 C C . ALA A 1 174 ? 16.617 22.993 -12.411 1.00 75.12 174 ALA A C 1
ATOM 1329 O O . ALA A 1 174 ? 17.452 23.128 -13.302 1.00 75.12 174 ALA A O 1
ATOM 1330 N N . ASP A 1 175 ? 16.663 21.969 -11.555 1.00 78.44 175 ASP A N 1
ATOM 1331 C CA . ASP A 1 175 ? 17.613 20.853 -11.618 1.00 78.44 175 ASP A CA 1
ATOM 1332 C C . ASP A 1 175 ? 17.147 19.700 -12.535 1.00 78.44 175 ASP A C 1
ATOM 1334 O O . ASP A 1 175 ? 17.851 18.700 -12.683 1.00 78.44 175 ASP A O 1
ATOM 1338 N N . GLY A 1 176 ? 15.971 19.832 -13.158 1.00 75.88 176 GLY A N 1
ATOM 1339 C CA . GLY A 1 176 ? 15.348 18.812 -14.001 1.00 75.88 176 GLY A CA 1
ATOM 1340 C C . GLY A 1 176 ? 14.604 17.721 -13.226 1.00 75.88 176 GLY A C 1
ATOM 1341 O O . GLY A 1 176 ? 14.106 16.778 -13.846 1.00 75.88 176 GLY A O 1
ATOM 1342 N N . SER A 1 177 ? 14.509 17.819 -11.897 1.00 75.75 177 SER A N 1
ATOM 1343 C CA . SER A 1 177 ? 13.732 16.879 -11.087 1.00 75.75 177 SER A CA 1
ATOM 1344 C C . SER A 1 177 ? 12.227 17.143 -11.200 1.00 75.75 177 SER A C 1
ATOM 1346 O O . SER A 1 177 ? 11.773 18.271 -11.407 1.00 75.75 177 SER A O 1
ATOM 1348 N N . VAL A 1 178 ? 11.427 16.080 -11.083 1.00 82.75 178 VAL A N 1
ATOM 1349 C CA . VAL A 1 178 ? 9.962 16.180 -11.099 1.00 82.75 178 VAL A CA 1
ATOM 1350 C C . VAL A 1 178 ? 9.490 16.737 -9.762 1.00 82.75 178 VAL A C 1
ATOM 1352 O O . VAL A 1 178 ? 9.654 16.090 -8.730 1.00 82.75 178 VAL A O 1
ATOM 1355 N N . GLN A 1 179 ? 8.879 17.920 -9.783 1.00 83.19 179 GLN A N 1
ATOM 1356 C CA . GLN A 1 179 ? 8.396 18.585 -8.574 1.00 83.19 179 GLN A CA 1
ATOM 1357 C C . GLN A 1 179 ? 6.911 18.305 -8.320 1.00 83.19 179 GLN A C 1
ATOM 1359 O O . GLN A 1 179 ? 6.493 18.152 -7.171 1.00 83.19 179 GLN A O 1
ATOM 1364 N N . ARG A 1 180 ? 6.102 18.236 -9.384 1.00 81.94 180 ARG A N 1
ATOM 1365 C CA . ARG A 1 180 ? 4.666 17.953 -9.291 1.00 81.94 180 ARG A CA 1
ATOM 1366 C C . ARG A 1 180 ? 4.167 17.300 -10.570 1.00 81.94 180 ARG A C 1
ATOM 1368 O O . ARG A 1 180 ? 4.579 17.677 -11.663 1.00 81.94 180 ARG A O 1
ATOM 1375 N N . VAL A 1 181 ? 3.258 16.345 -10.412 1.00 85.38 181 VAL A N 1
ATOM 1376 C CA . VAL A 1 181 ? 2.498 15.753 -11.512 1.00 85.38 181 VAL A CA 1
ATOM 1377 C C . VAL A 1 181 ? 1.022 15.888 -11.174 1.00 85.38 181 VAL A C 1
ATOM 1379 O O . VAL A 1 181 ? 0.579 15.355 -10.156 1.00 85.38 181 VAL A O 1
ATOM 1382 N N . THR A 1 182 ? 0.275 16.593 -12.016 1.00 82.19 182 THR A N 1
ATOM 1383 C CA . THR A 1 182 ? -1.181 16.725 -11.899 1.00 82.19 182 THR A CA 1
ATOM 1384 C C . THR A 1 182 ? -1.828 15.991 -13.064 1.00 82.19 182 THR A C 1
ATOM 1386 O O . THR A 1 182 ? -1.434 16.182 -14.211 1.00 82.19 182 THR A O 1
ATOM 1389 N N . LEU A 1 183 ? -2.801 15.125 -12.780 1.00 79.56 183 LEU A N 1
ATOM 1390 C CA . LEU A 1 183 ? -3.534 14.377 -13.800 1.00 79.56 183 LEU A CA 1
ATOM 1391 C C . LEU A 1 183 ? -4.919 14.989 -14.003 1.00 79.56 183 LEU A C 1
ATOM 1393 O O . LEU A 1 183 ? -5.654 15.200 -13.037 1.00 79.56 183 LEU A O 1
ATOM 1397 N N . HIS A 1 184 ? -5.274 15.222 -15.262 1.00 75.06 184 HIS A N 1
ATOM 1398 C CA . HIS A 1 184 ? -6.582 15.702 -15.685 1.00 75.06 184 HIS A CA 1
ATOM 1399 C C . HIS A 1 184 ? -7.238 14.674 -16.622 1.00 75.06 184 HIS A C 1
ATOM 1401 O O . HIS A 1 184 ? -6.549 14.154 -17.509 1.00 75.06 184 HIS A O 1
ATOM 1407 N N . PRO A 1 185 ? -8.524 14.341 -16.405 1.00 68.06 185 PRO A N 1
ATOM 1408 C CA . PRO A 1 185 ? -9.300 13.493 -17.306 1.00 68.06 185 PRO A CA 1
ATOM 1409 C C . PRO A 1 185 ? -9.734 14.220 -18.587 1.00 68.06 185 PRO A C 1
ATOM 1411 O O . PRO A 1 185 ? -9.626 15.469 -18.639 1.00 68.06 185 PRO A O 1
#

pLDDT: mean 71.64, std 18.99, range [40.78, 97.81]

Solvent-accessible surface area (backbone atoms only — not comparable to full-atom values): 12132 Å² total; per-residue (Å²): 130,81,88,50,62,68,60,51,51,36,46,74,71,67,70,49,56,71,75,54,37,51,54,51,51,56,46,36,76,73,30,71,68,53,41,51,51,53,49,54,51,51,52,50,54,50,53,51,52,53,51,53,51,54,53,52,52,57,53,53,64,63,47,49,63,55,55,54,52,53,54,54,52,52,53,51,52,52,53,52,50,49,55,68,73,48,68,72,75,75,76,78,76,71,85,77,82,80,78,91,84,81,90,81,93,78,92,82,81,89,79,87,77,91,79,84,87,82,79,93,75,81,85,77,80,78,79,81,74,85,75,84,83,76,88,73,82,84,72,93,64,93,69,74,47,75,43,83,45,64,44,79,79,78,37,63,93,89,70,61,67,91,93,64,59,35,38,36,40,41,41,64,44,99,86,70,46,84,73,44,77,48,81,42,115

Nearest PDB structures (foldseek):
  9c3c-assembly1_d  TM=1.737E-01  e=8.454E+00  Oryctolagus cuniculus

Secondary structure (DSSP, 8-state):
--TTHHHHHHHHTT-S-HHHHHHHHHHHHH-HHHHHHHHHHHHHHHHHHHHHHHHHHHHHHHHHHHHHHHHHHHHHHHHHHHHHHS----------PPPP----------------------------PPPP------------EEEEE-HHHHSPTT-SPTT--EEEEEEEPTTS-EEEEEEE-

Radius of gyration: 35.19 Å; Cα contacts (8 Å, |Δi|>4): 82; chains: 1; bounding box: 92×63×81 Å

Foldseek 3Di:
DPPCPVVLVCLLVVNDDPVSVVVVVVVCVVDPVSVVVSVVVVVVVVVVVVVVVVVVVVVVVVVVVVVVVVVVVVVVVVVVVVCVVDVPPPPPPDDPDDDDDDDDDDDDDDDDDDDDDDDDDDPPPPPPDDDDDDPDPDPDDQDFDKDWDAPPVVDPPPPDDPPDTKIWTFGADPVRHTPDIDIDD

Sequence (185 aa):
MCDGTQRLVAWIDDELSEDEAAKVSQHVQACAECQRRVRVYQDVSRTFATYCEQRMQAATDRLWPVALAMTAGLAAAAAIALFFLFPRERIALLPVEHPLIGVASIPAEVIAGPRDPLQRRGRQRSVARPIPRHDIDVSAEESPIQITIPVDAVLPPGAAPDGINMFAEVSLAADGSVQRVTLHP

Mean predicted aligned error: 20.68 Å